Protein AF-A0A7V6E7U4-F1 (afdb_monomer)

Secondary structure (DSSP, 8-state):
-----------------------------------S--TTTTTSSEEETTEEEEEEEEEEEEEEEEEPPSSTT---EEEEEEEEEEEEEEEESS-SSEEEEEEEEEEEEEEE-SSHHHHH--EEEEEEEEEEEESTTSSEEEEEEEEEEEEEEE-SSTT--EEEEEEEEEEEEEEE-GGGTTS-B--EEEEEEEEEE-

Radius of gyration: 23.19 Å; Cα contacts (8 Å, |Δi|>4): 411; chains: 1; bounding box: 59×53×61 Å

Foldseek 3Di:
DDDDDDDDDDDDDDDDDDDDDDDDPPVPPPPPPPPPPPPCVLVAADDDPQKGKHKDKDKDKDKDQAFDFQAQVDHGDIWIKIKIKIKMWMWGNDDAFKTKIKIKIKIWMATHDPDPRRRPLIWIKIKIKIKIWGRLQDQKTKIKIKIWIWDWARDNHYNDGIKIKIKMKIKIWMWGAPPRRPDIDIDMDIDIDIDIDD

Structure (mmCIF, N/CA/C/O backbone):
data_AF-A0A7V6E7U4-F1
#
_entry.id   AF-A0A7V6E7U4-F1
#
loop_
_atom_site.group_PDB
_atom_site.id
_atom_site.type_symbol
_atom_site.label_atom_id
_atom_site.label_alt_id
_atom_site.label_comp_id
_atom_site.label_asym_id
_atom_site.label_entity_id
_atom_site.label_seq_id
_atom_site.pdbx_PDB_ins_code
_atom_site.Cartn_x
_atom_site.Cartn_y
_atom_site.Cartn_z
_atom_site.occupancy
_atom_site.B_iso_or_equiv
_atom_site.auth_seq_id
_atom_site.auth_comp_id
_atom_site.auth_asym_id
_atom_site.auth_atom_id
_atom_site.pdbx_PDB_model_num
ATOM 1 N N . MET A 1 1 ? -37.226 -34.127 -26.694 1.00 40.94 1 MET A N 1
ATOM 2 C CA . MET A 1 1 ? -36.136 -34.503 -25.762 1.00 40.94 1 MET A CA 1
ATOM 3 C C . MET A 1 1 ? -36.074 -33.419 -24.687 1.00 40.94 1 MET A C 1
ATOM 5 O O . MET A 1 1 ? -35.653 -32.327 -25.008 1.00 40.94 1 MET A O 1
ATOM 9 N N . LYS A 1 2 ? -36.868 -33.502 -23.610 1.00 37.53 2 LYS A N 1
ATOM 10 C CA . LYS A 1 2 ? -36.522 -33.970 -22.246 1.00 37.53 2 LYS A CA 1
ATOM 11 C C . LYS A 1 2 ? -35.256 -33.327 -21.648 1.00 37.53 2 LYS A C 1
ATOM 13 O O . LYS A 1 2 ? -34.175 -33.896 -21.742 1.00 37.53 2 LYS A O 1
ATOM 18 N N . GLU A 1 3 ? -35.462 -32.180 -20.997 1.00 40.53 3 GLU A N 1
ATOM 19 C CA . GLU A 1 3 ? -34.586 -31.591 -19.977 1.00 40.53 3 GLU A CA 1
ATOM 20 C C . GLU A 1 3 ? -34.404 -32.545 -18.786 1.00 40.53 3 GLU A C 1
ATOM 22 O O . GLU A 1 3 ? -35.334 -33.256 -18.390 1.00 40.53 3 GLU A O 1
ATOM 27 N N . LYS A 1 4 ? -33.211 -32.530 -18.185 1.00 40.09 4 LYS A N 1
ATOM 28 C CA . LYS A 1 4 ? -32.959 -33.085 -16.852 1.00 40.09 4 LYS A CA 1
ATOM 29 C C . LYS A 1 4 ? -32.146 -32.086 -16.033 1.00 40.09 4 LYS A C 1
ATOM 31 O O . LYS A 1 4 ? -30.960 -31.897 -16.273 1.00 40.09 4 LYS A O 1
ATOM 36 N N . VAL A 1 5 ? -32.814 -31.490 -15.051 1.00 36.75 5 VAL A N 1
ATOM 37 C CA . VAL A 1 5 ? -32.219 -30.799 -13.903 1.00 36.75 5 VAL A CA 1
ATOM 38 C C . VAL A 1 5 ? -31.748 -31.864 -12.910 1.00 36.75 5 VAL A C 1
ATOM 40 O O . VAL A 1 5 ? -32.496 -32.798 -12.618 1.00 36.75 5 VAL A O 1
ATOM 43 N N . PHE A 1 6 ? -30.526 -31.738 -12.389 1.00 31.94 6 PHE A N 1
ATOM 44 C CA . PHE A 1 6 ? -29.997 -32.617 -11.344 1.00 31.94 6 PHE A CA 1
ATOM 45 C C . PHE A 1 6 ? -29.618 -31.781 -10.117 1.00 31.94 6 PHE A C 1
ATOM 47 O O . PHE A 1 6 ? -28.700 -30.968 -10.169 1.00 31.94 6 PHE A O 1
ATOM 54 N N . TRP A 1 7 ? -30.345 -31.981 -9.017 1.00 30.86 7 TRP A N 1
ATOM 55 C CA . TRP A 1 7 ? -29.963 -31.529 -7.680 1.00 30.86 7 TRP A CA 1
ATOM 56 C C . TRP A 1 7 ? -29.186 -32.654 -6.993 1.00 30.86 7 TRP A C 1
ATOM 58 O O . TRP A 1 7 ? -29.655 -33.789 -6.940 1.00 30.86 7 TRP A O 1
ATOM 68 N N . SER A 1 8 ? -28.015 -32.338 -6.443 1.00 32.19 8 SER A N 1
ATOM 69 C CA . SER A 1 8 ? -27.252 -33.232 -5.570 1.00 32.19 8 SER A CA 1
ATOM 70 C C . SER A 1 8 ? -26.806 -32.452 -4.338 1.00 32.19 8 SER A C 1
ATOM 72 O O . SER A 1 8 ? -25.911 -31.614 -4.414 1.00 32.19 8 SER A O 1
ATOM 74 N N . CYS A 1 9 ? -27.434 -32.747 -3.200 1.00 35.69 9 CYS A N 1
ATOM 75 C CA . CYS A 1 9 ? -26.964 -32.360 -1.877 1.00 35.69 9 CYS A CA 1
ATOM 76 C C . CYS A 1 9 ? -25.982 -33.438 -1.398 1.00 35.69 9 CYS A C 1
ATOM 78 O O . CYS A 1 9 ? -26.361 -34.600 -1.253 1.00 35.69 9 CYS A O 1
ATOM 80 N N . GLY A 1 10 ? -24.717 -33.069 -1.195 1.00 31.97 10 GLY A N 1
ATOM 81 C CA . GLY A 1 10 ? -23.678 -33.975 -0.714 1.00 31.97 10 GLY A CA 1
ATOM 82 C C . GLY A 1 10 ? -22.712 -33.248 0.210 1.00 31.97 10 GLY A C 1
ATOM 83 O O . GLY A 1 10 ? -21.873 -32.480 -0.247 1.00 31.97 10 GLY A O 1
ATOM 84 N N . VAL A 1 11 ? -22.821 -33.512 1.512 1.00 38.72 11 VAL A N 1
ATOM 85 C CA . VAL A 1 11 ? -21.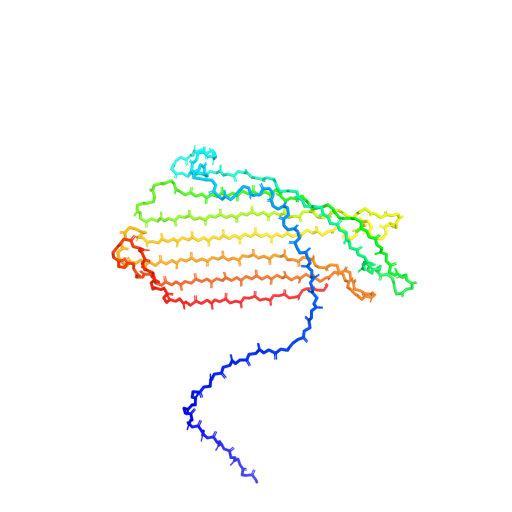794 -33.174 2.502 1.00 38.72 11 VAL A CA 1
ATOM 86 C C . VAL A 1 11 ? -20.613 -34.119 2.289 1.00 38.72 11 VAL A C 1
ATOM 88 O O . VAL A 1 11 ? -20.775 -35.338 2.369 1.00 38.72 11 VAL A O 1
ATOM 91 N N . ARG A 1 12 ? -19.422 -33.573 2.019 1.00 30.34 12 ARG A N 1
ATOM 92 C CA . ARG A 1 12 ? -18.158 -34.319 2.054 1.00 30.34 12 ARG A CA 1
ATOM 93 C C . ARG A 1 12 ? -17.067 -33.483 2.716 1.00 30.34 12 ARG A C 1
ATOM 95 O O . ARG A 1 12 ? -16.678 -32.437 2.210 1.00 30.34 12 ARG A O 1
ATOM 102 N N . LEU A 1 13 ? -16.584 -33.989 3.847 1.00 34.81 13 LEU A N 1
ATOM 103 C CA . LEU A 1 13 ? -15.323 -33.603 4.469 1.00 34.81 13 LEU A CA 1
ATOM 104 C C . LEU A 1 13 ? -14.191 -34.030 3.519 1.00 34.81 13 LEU A C 1
ATOM 106 O O . LEU A 1 13 ? -14.083 -35.216 3.209 1.00 34.81 13 LEU A O 1
ATOM 110 N N . PHE A 1 14 ? -13.363 -33.094 3.061 1.00 26.42 14 PHE A N 1
ATOM 111 C CA . PHE A 1 14 ? -12.138 -33.405 2.327 1.00 26.42 14 PHE A CA 1
ATOM 112 C C . PHE A 1 14 ? -10.964 -32.665 2.957 1.00 26.42 14 PHE A C 1
ATOM 114 O O . PHE A 1 14 ? -10.940 -31.439 3.025 1.00 26.42 14 PHE A O 1
ATOM 121 N N . TRP A 1 15 ? -9.985 -33.446 3.405 1.00 28.73 15 TRP A N 1
ATOM 122 C CA . TRP A 1 15 ? -8.626 -32.984 3.626 1.00 28.73 15 TRP A CA 1
ATOM 123 C C . TRP A 1 15 ? -8.024 -32.631 2.270 1.00 28.73 15 TRP A C 1
ATOM 125 O O . TRP A 1 15 ? -7.992 -33.471 1.372 1.00 28.73 15 TRP A O 1
ATOM 135 N N . VAL A 1 16 ? -7.544 -31.401 2.122 1.00 25.59 16 VAL A N 1
ATOM 136 C CA . VAL A 1 16 ? -6.763 -30.991 0.958 1.00 25.59 16 VAL A CA 1
ATOM 137 C C . VAL A 1 16 ? -5.308 -30.899 1.402 1.00 25.59 16 VAL A C 1
ATOM 139 O O . VAL A 1 16 ? -4.875 -29.912 1.987 1.00 25.59 16 VAL A O 1
ATOM 142 N N . VAL A 1 17 ? -4.568 -31.979 1.150 1.00 32.25 17 VAL A N 1
ATOM 143 C CA . VAL A 1 17 ? -3.110 -31.944 1.023 1.00 32.25 17 VAL A CA 1
ATOM 144 C C . VAL A 1 17 ? -2.832 -31.614 -0.440 1.00 32.25 17 VAL A C 1
ATOM 146 O O . VAL A 1 17 ? -3.135 -32.423 -1.315 1.00 32.25 17 VAL A O 1
ATOM 149 N N . VAL A 1 18 ? -2.281 -30.430 -0.709 1.00 26.42 18 VAL A N 1
ATOM 150 C CA . VAL A 1 18 ? -1.677 -30.102 -2.007 1.00 26.42 18 VAL A CA 1
ATOM 151 C C . VAL A 1 18 ? -0.170 -30.139 -1.814 1.00 26.42 18 VAL A C 1
ATOM 153 O O . VAL A 1 18 ? 0.410 -29.271 -1.168 1.00 26.42 18 VAL A O 1
ATOM 156 N N . LEU A 1 19 ? 0.447 -31.178 -2.363 1.00 31.42 19 LEU A N 1
ATOM 157 C CA . LEU A 1 19 ? 1.875 -31.246 -2.636 1.00 31.42 19 LEU A CA 1
ATOM 158 C C . LEU A 1 19 ? 2.056 -31.634 -4.103 1.00 31.42 19 LEU A C 1
ATOM 160 O O . LEU A 1 19 ? 1.273 -32.425 -4.625 1.00 31.42 19 LEU A O 1
ATOM 164 N N . LEU A 1 20 ? 3.148 -31.114 -4.679 1.00 27.61 20 LEU A N 1
ATOM 165 C CA . LEU A 1 20 ? 3.597 -31.122 -6.081 1.00 27.61 20 LEU A CA 1
ATOM 166 C C . LEU A 1 20 ? 3.063 -29.914 -6.869 1.00 27.61 20 LEU A C 1
ATOM 168 O O . LEU A 1 20 ? 1.866 -29.757 -7.043 1.00 27.61 20 LEU A O 1
ATOM 172 N N . GLY A 1 21 ? 3.879 -29.005 -7.389 1.00 26.67 21 GLY A N 1
ATOM 173 C CA . GLY A 1 21 ? 5.327 -28.998 -7.558 1.00 26.67 21 GLY A CA 1
ATOM 174 C C . GLY A 1 21 ? 5.633 -28.193 -8.818 1.00 26.67 21 GLY A C 1
ATOM 175 O O . GLY A 1 21 ? 5.296 -28.625 -9.913 1.00 26.67 21 GLY A O 1
ATOM 176 N N . SER A 1 22 ? 6.224 -27.012 -8.655 1.00 29.17 22 SER A N 1
ATOM 177 C CA . SER A 1 22 ? 6.954 -26.249 -9.677 1.00 29.17 22 SER A CA 1
ATOM 178 C C . SER A 1 22 ? 7.731 -25.173 -8.928 1.00 29.17 22 SER A C 1
ATOM 180 O O . SER A 1 22 ? 7.189 -24.136 -8.554 1.00 29.17 22 SER A O 1
ATOM 182 N N . PHE A 1 23 ? 8.982 -25.494 -8.617 1.00 36.38 23 PHE A N 1
ATOM 183 C CA . PHE A 1 23 ? 9.939 -24.594 -7.995 1.00 36.38 23 PHE A CA 1
ATOM 184 C C . PHE A 1 23 ? 10.366 -23.547 -9.025 1.00 36.38 23 PHE A C 1
ATOM 186 O O . PHE A 1 23 ? 11.177 -23.832 -9.900 1.00 36.38 23 PHE A O 1
ATOM 193 N N . PHE A 1 24 ? 9.831 -2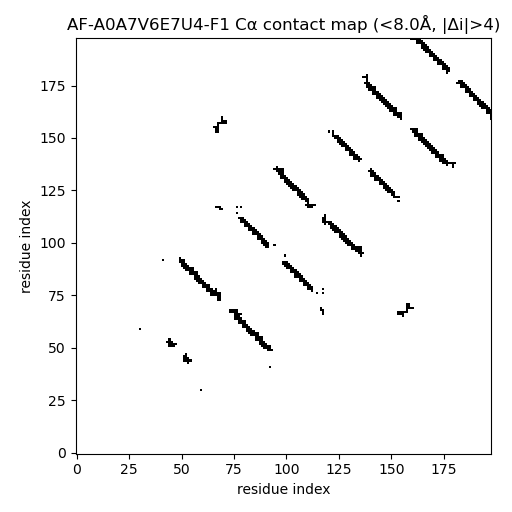2.338 -8.905 1.00 30.98 24 PHE A N 1
ATOM 194 C CA . PHE A 1 24 ? 10.555 -21.139 -9.302 1.00 30.98 24 PHE A CA 1
ATOM 195 C C . PHE A 1 24 ? 10.752 -20.319 -8.037 1.00 30.98 24 PHE A C 1
ATOM 197 O O . PHE A 1 24 ? 9.909 -19.506 -7.659 1.00 30.98 24 PHE A O 1
ATOM 204 N N . ASP A 1 25 ? 11.868 -20.591 -7.362 1.00 28.83 25 ASP A N 1
ATOM 205 C CA . ASP A 1 25 ? 12.442 -19.689 -6.374 1.00 28.83 25 ASP A CA 1
ATOM 206 C C . ASP A 1 25 ? 12.851 -18.404 -7.102 1.00 28.83 25 ASP A C 1
ATOM 208 O O . ASP A 1 25 ? 13.997 -18.218 -7.513 1.00 28.83 25 ASP A O 1
ATOM 212 N N . LEU A 1 26 ? 11.903 -17.482 -7.264 1.00 32.84 26 LEU A N 1
ATOM 213 C CA . LEU A 1 26 ? 12.263 -16.075 -7.263 1.00 32.84 26 LEU A CA 1
ATOM 214 C C . LEU A 1 26 ? 12.665 -15.766 -5.829 1.00 32.84 26 LEU A C 1
ATOM 216 O O . LEU A 1 26 ? 11.817 -15.473 -4.982 1.00 32.84 26 LEU A O 1
ATOM 220 N N . ALA A 1 27 ? 13.969 -15.868 -5.572 1.00 28.17 27 ALA A N 1
ATOM 221 C CA . ALA A 1 27 ? 14.606 -15.254 -4.426 1.00 28.17 27 ALA A CA 1
ATOM 222 C C . ALA A 1 27 ? 14.264 -13.758 -4.448 1.00 28.17 27 ALA A C 1
ATOM 224 O O . ALA A 1 27 ? 14.971 -12.939 -5.030 1.00 28.17 27 ALA A O 1
ATOM 225 N N . HIS A 1 28 ? 13.146 -13.405 -3.821 1.00 28.83 28 HIS A N 1
ATOM 226 C CA . HIS A 1 28 ? 12.855 -12.040 -3.442 1.00 28.83 28 HIS A CA 1
ATOM 227 C C . HIS A 1 28 ? 13.766 -11.754 -2.259 1.00 28.83 28 HIS A C 1
ATOM 229 O O . HIS A 1 28 ? 13.406 -11.940 -1.097 1.00 28.83 28 HIS A O 1
ATOM 235 N N . ALA A 1 29 ? 14.985 -11.321 -2.564 1.00 25.02 29 ALA A N 1
ATOM 236 C CA . ALA A 1 29 ? 15.741 -10.529 -1.623 1.00 25.02 29 ALA A CA 1
ATOM 237 C C . ALA A 1 29 ? 14.978 -9.209 -1.460 1.00 25.02 29 ALA A C 1
ATOM 239 O O . ALA A 1 29 ? 15.268 -8.214 -2.119 1.00 25.02 29 ALA A O 1
ATOM 240 N N . GLN A 1 30 ? 13.974 -9.205 -0.579 1.00 29.39 30 GLN A N 1
ATOM 241 C CA . GLN A 1 30 ? 13.520 -7.974 0.041 1.00 29.39 30 GLN A CA 1
ATOM 242 C 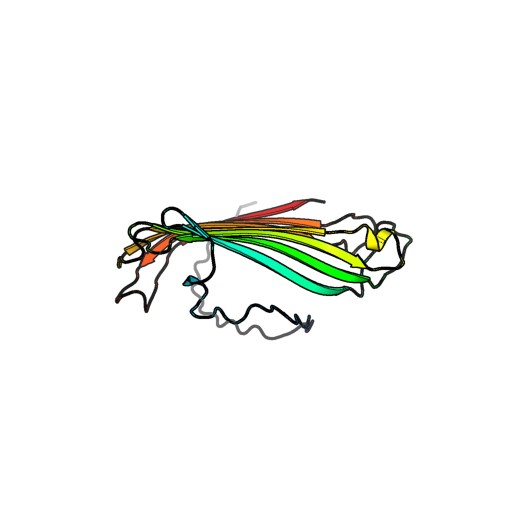C . GLN A 1 30 ? 14.691 -7.462 0.877 1.00 29.39 30 GLN A C 1
ATOM 244 O O . GLN A 1 30 ? 14.763 -7.673 2.084 1.00 29.39 30 GLN A O 1
ATOM 249 N N . VAL A 1 31 ? 15.592 -6.711 0.245 1.00 28.69 31 VAL A N 1
ATOM 250 C CA . VAL A 1 31 ? 16.318 -5.658 0.956 1.00 28.69 31 VAL A CA 1
ATOM 251 C C . VAL A 1 31 ? 15.346 -4.492 1.096 1.00 28.69 31 VAL A C 1
ATOM 253 O O . VAL A 1 31 ? 15.566 -3.376 0.638 1.00 28.69 31 VAL A O 1
ATOM 256 N N . GLY A 1 32 ? 14.223 -4.770 1.757 1.00 29.23 32 GLY A N 1
ATOM 257 C CA . GLY A 1 32 ? 13.567 -3.738 2.505 1.00 29.23 32 GLY A CA 1
ATOM 258 C C . GLY A 1 32 ? 14.561 -3.384 3.592 1.00 29.23 32 GLY A C 1
ATOM 259 O O . GLY A 1 32 ? 14.655 -4.080 4.596 1.00 29.23 32 GLY A O 1
ATOM 260 N N . LEU A 1 33 ? 15.224 -2.240 3.466 1.00 34.62 33 LEU A N 1
ATOM 261 C CA . LEU A 1 33 ? 15.617 -1.499 4.659 1.00 34.62 33 LEU A CA 1
ATOM 262 C C . LEU A 1 33 ? 14.354 -0.943 5.362 1.00 34.62 33 LEU A C 1
ATOM 264 O O . LEU A 1 33 ? 14.345 0.169 5.876 1.00 34.62 33 LEU A O 1
ATOM 268 N N . GLN A 1 34 ? 13.255 -1.703 5.375 1.00 40.44 34 GLN A N 1
ATOM 269 C CA . GLN A 1 34 ? 12.271 -1.630 6.427 1.00 40.44 34 GLN A CA 1
ATOM 270 C C . GLN A 1 34 ? 12.928 -2.340 7.594 1.00 40.44 34 GLN A C 1
ATOM 272 O O . GLN A 1 34 ? 12.883 -3.561 7.728 1.00 40.44 34 GLN A O 1
ATOM 277 N N . LEU A 1 35 ? 13.568 -1.535 8.442 1.00 41.34 35 LEU A N 1
ATOM 278 C CA . LEU A 1 35 ? 13.703 -1.906 9.839 1.00 41.34 35 LEU A CA 1
ATOM 279 C C . LEU A 1 35 ? 12.353 -2.524 10.259 1.00 41.34 35 LEU A C 1
ATOM 281 O O . LEU A 1 35 ? 11.320 -1.914 9.948 1.00 41.34 35 LEU A O 1
ATOM 285 N N . PRO A 1 36 ? 12.329 -3.723 10.879 1.00 39.16 36 PRO A N 1
ATOM 286 C CA . PRO A 1 36 ? 11.087 -4.278 11.421 1.00 39.16 36 PRO A CA 1
ATOM 287 C C . PRO A 1 36 ? 10.411 -3.157 12.201 1.00 39.16 36 PRO A C 1
ATOM 289 O O . PRO A 1 36 ? 11.167 -2.466 12.887 1.00 39.16 36 PRO A O 1
ATOM 292 N N . PRO A 1 37 ? 9.085 -2.928 12.059 1.00 44.47 37 PRO A N 1
ATOM 293 C CA . PRO A 1 37 ? 8.413 -1.729 12.554 1.00 44.47 37 PRO A CA 1
ATOM 294 C C . PRO A 1 37 ? 8.898 -1.460 13.965 1.00 44.47 37 PRO A C 1
ATOM 296 O O . PRO A 1 37 ? 8.547 -2.162 14.919 1.00 44.47 37 PRO A O 1
ATOM 299 N N . THR A 1 38 ? 9.841 -0.525 14.072 1.00 41.00 38 THR A N 1
ATOM 300 C CA . THR A 1 38 ? 10.418 -0.209 15.360 1.00 41.00 38 THR A CA 1
ATOM 301 C C . THR A 1 38 ? 9.271 0.416 16.120 1.00 41.00 38 THR A C 1
ATOM 303 O O . THR A 1 38 ? 8.457 1.136 15.544 1.00 41.00 38 THR A O 1
ATOM 306 N N . ARG A 1 39 ? 9.204 0.159 17.421 1.00 45.12 39 ARG A N 1
ATOM 307 C CA . ARG A 1 39 ? 8.230 0.755 18.347 1.00 45.12 39 ARG A CA 1
ATOM 308 C C . ARG A 1 39 ? 8.095 2.295 18.212 1.00 45.12 39 ARG A C 1
ATOM 310 O O . ARG A 1 39 ? 7.156 2.862 18.751 1.00 45.12 39 ARG A O 1
ATOM 317 N N . ASP A 1 40 ? 9.004 2.928 17.468 1.00 45.22 40 ASP A N 1
ATOM 318 C CA . ASP A 1 40 ? 9.113 4.343 17.127 1.00 45.22 40 ASP A CA 1
ATOM 319 C C . ASP A 1 40 ? 8.465 4.789 15.797 1.00 45.22 40 ASP A C 1
ATOM 321 O O . ASP A 1 40 ? 8.656 5.942 15.406 1.00 45.22 40 ASP A O 1
ATOM 325 N N . ASP A 1 41 ? 7.685 3.966 15.085 1.00 48.72 41 ASP A N 1
ATOM 326 C CA . ASP A 1 41 ? 6.859 4.498 13.976 1.00 48.72 41 ASP A CA 1
ATOM 327 C C . ASP A 1 41 ? 5.888 5.589 14.478 1.00 48.72 41 ASP A C 1
ATOM 329 O O . ASP A 1 41 ? 5.603 6.544 13.759 1.00 48.72 41 ASP A O 1
ATOM 333 N N . ASP A 1 42 ? 5.496 5.532 15.756 1.00 47.72 42 ASP A N 1
ATOM 334 C CA . ASP A 1 42 ? 4.737 6.585 16.445 1.00 47.72 42 ASP A CA 1
ATOM 335 C C . ASP A 1 42 ? 5.553 7.883 16.663 1.00 47.72 42 ASP A C 1
ATOM 337 O O . ASP A 1 42 ? 4.981 8.944 16.931 1.00 47.72 42 ASP A O 1
ATOM 341 N N . VAL A 1 43 ? 6.889 7.837 16.546 1.00 51.94 43 VAL A N 1
ATOM 342 C CA . VAL A 1 43 ? 7.803 8.982 16.733 1.00 51.94 43 VAL A CA 1
ATOM 343 C C . VAL A 1 43 ? 8.070 9.709 15.408 1.00 51.94 43 VAL A C 1
ATOM 345 O O . VAL A 1 43 ? 8.306 10.922 15.416 1.00 51.94 43 VAL A O 1
ATOM 348 N N . ARG A 1 44 ? 7.977 9.017 14.266 1.00 69.06 44 ARG A N 1
ATOM 349 C CA . ARG A 1 44 ? 8.330 9.544 12.938 1.00 69.06 44 ARG A CA 1
ATOM 350 C C . ARG A 1 44 ? 7.101 10.107 12.220 1.00 69.06 44 ARG A C 1
ATOM 352 O O . ARG A 1 44 ? 6.169 9.379 11.924 1.00 69.06 44 ARG A O 1
ATOM 359 N N . GLY A 1 45 ? 7.115 11.401 11.897 1.00 78.25 45 GLY A N 1
ATOM 360 C CA . GLY A 1 45 ? 6.096 12.027 11.048 1.00 78.25 45 GLY A CA 1
ATOM 361 C C . GLY A 1 45 ? 5.753 13.471 11.415 1.00 78.25 45 GLY A C 1
ATOM 362 O O . GLY A 1 45 ? 6.063 13.953 12.506 1.00 78.25 45 GLY A O 1
ATOM 363 N N . ILE A 1 46 ? 5.108 14.171 10.482 1.00 87.69 46 ILE A N 1
ATOM 364 C CA . ILE A 1 46 ? 4.589 15.529 10.669 1.00 87.69 46 ILE A CA 1
ATOM 365 C C . ILE A 1 46 ? 3.204 15.419 11.298 1.00 87.69 46 ILE A C 1
ATOM 367 O O . ILE A 1 46 ? 2.324 14.753 10.756 1.00 87.69 46 ILE A O 1
ATOM 371 N N . ARG A 1 47 ? 3.003 16.080 12.439 1.00 90.38 47 ARG A N 1
ATOM 372 C CA . ARG A 1 47 ? 1.742 16.040 13.184 1.00 90.38 47 ARG A CA 1
ATOM 373 C C . ARG A 1 47 ? 0.901 17.263 12.875 1.00 90.38 47 ARG A C 1
ATOM 375 O O . ARG A 1 47 ? 1.367 18.392 13.020 1.00 90.38 47 ARG A O 1
ATOM 382 N N . TYR A 1 48 ? -0.354 17.050 12.501 1.00 87.12 48 TYR A N 1
ATOM 383 C CA . TYR A 1 48 ? -1.302 18.136 12.288 1.00 87.12 48 TYR A CA 1
ATOM 384 C C . TYR A 1 48 ? -2.712 17.703 12.679 1.00 87.12 48 TYR A C 1
ATOM 386 O O . TYR A 1 48 ? -3.264 16.766 12.111 1.00 87.12 48 TYR A O 1
ATOM 394 N N . LYS A 1 49 ? -3.306 18.392 13.663 1.00 88.00 49 LYS A N 1
ATOM 395 C CA . LYS A 1 49 ? -4.682 18.146 14.137 1.00 88.00 49 LYS A CA 1
ATOM 396 C C . LYS A 1 49 ? -4.973 16.673 14.495 1.00 88.00 49 LYS A C 1
ATOM 398 O O . LYS A 1 49 ? -6.040 16.156 14.184 1.00 88.00 49 LYS A O 1
ATOM 403 N N . GLY A 1 50 ? -4.026 15.997 15.151 1.00 85.50 50 GLY A N 1
ATOM 404 C CA . GLY A 1 50 ? -4.171 14.593 15.569 1.00 85.50 50 GLY A CA 1
ATOM 405 C C . GLY A 1 50 ? -3.950 13.560 14.456 1.00 85.50 50 GLY A C 1
ATOM 406 O O . GLY A 1 50 ? -4.168 12.369 14.683 1.00 85.50 50 GLY A O 1
ATOM 407 N N . LEU A 1 51 ? -3.515 14.006 13.274 1.00 88.88 51 LEU A N 1
ATOM 408 C CA . LEU A 1 51 ? -3.041 13.164 12.180 1.00 88.88 51 LEU A CA 1
ATOM 409 C C . LEU A 1 51 ? -1.511 13.164 12.126 1.00 88.88 51 LEU A C 1
ATOM 411 O O . LEU A 1 51 ? -0.889 14.204 12.351 1.00 88.88 51 LEU A O 1
ATOM 415 N N . VAL A 1 52 ? -0.928 12.020 11.774 1.00 90.25 52 VAL A N 1
ATOM 416 C CA . VAL A 1 52 ? 0.503 11.833 11.515 1.00 90.25 52 VAL A CA 1
ATOM 417 C C . VAL A 1 52 ? 0.704 11.551 10.041 1.00 90.25 52 VAL A C 1
ATOM 419 O O . VAL A 1 52 ? 0.150 10.594 9.505 1.00 90.25 52 VAL A O 1
ATOM 422 N N . PHE A 1 53 ? 1.525 12.375 9.405 1.00 90.19 53 PHE A N 1
ATOM 423 C CA . PHE A 1 53 ? 1.957 12.216 8.026 1.00 90.19 53 PHE A CA 1
ATOM 424 C C . PHE A 1 53 ? 3.386 11.685 8.011 1.00 90.19 53 PHE A C 1
ATOM 426 O O . PHE A 1 53 ? 4.294 12.326 8.544 1.00 90.19 53 PHE A O 1
ATOM 433 N N . VAL A 1 54 ? 3.602 10.538 7.381 1.00 92.62 54 VAL A N 1
ATOM 434 C CA . VAL A 1 54 ? 4.914 9.893 7.293 1.00 92.62 54 VAL A CA 1
ATOM 435 C C . VAL A 1 54 ? 5.295 9.769 5.821 1.00 92.62 54 VAL A C 1
ATOM 437 O O . VAL A 1 54 ? 4.881 8.807 5.167 1.00 92.62 54 VAL A O 1
ATOM 440 N N . PRO A 1 55 ? 6.022 10.750 5.252 1.00 92.62 55 PRO A N 1
ATOM 441 C CA . PRO A 1 55 ? 6.597 10.580 3.929 1.00 92.62 55 PRO A CA 1
ATOM 442 C C . PRO A 1 55 ? 7.699 9.521 3.995 1.00 92.62 55 PRO A C 1
ATOM 444 O O . PRO A 1 55 ? 8.455 9.450 4.967 1.00 92.62 55 PRO A O 1
ATOM 447 N N . TYR A 1 56 ? 7.807 8.710 2.953 1.00 89.25 56 TYR A N 1
ATOM 448 C CA . TYR A 1 56 ? 8.887 7.747 2.807 1.00 89.25 56 TYR A CA 1
ATOM 449 C C . TYR A 1 56 ? 9.361 7.687 1.360 1.00 89.25 56 TYR A C 1
ATOM 451 O O . TYR A 1 56 ? 8.657 8.067 0.425 1.00 89.25 56 TYR A O 1
ATOM 459 N N . LEU A 1 57 ? 10.589 7.211 1.194 1.00 93.00 57 LEU A N 1
ATOM 460 C CA . LEU A 1 57 ? 11.203 6.982 -0.100 1.00 93.00 57 LEU A CA 1
ATOM 461 C C . LEU A 1 57 ? 11.862 5.606 -0.066 1.00 93.00 57 LEU A C 1
ATOM 463 O O . LEU A 1 57 ? 12.781 5.373 0.718 1.00 93.00 57 LEU A O 1
ATOM 467 N N . GLY A 1 58 ? 11.340 4.691 -0.874 1.00 91.00 58 GLY A N 1
ATOM 468 C CA . GLY A 1 58 ? 11.900 3.363 -1.082 1.00 91.00 58 GLY A CA 1
ATOM 469 C C . GLY A 1 58 ? 12.812 3.332 -2.303 1.00 91.00 58 GLY A C 1
ATOM 470 O O . GLY A 1 58 ? 12.564 4.033 -3.285 1.00 91.00 58 GLY A O 1
ATOM 471 N N . PHE A 1 59 ? 13.832 2.485 -2.249 1.00 92.44 59 PHE A N 1
ATOM 472 C CA . PHE A 1 59 ? 14.695 2.163 -3.378 1.00 92.44 59 PHE A CA 1
ATOM 473 C C . PHE A 1 59 ? 14.763 0.645 -3.511 1.00 92.44 59 PHE A C 1
ATOM 475 O O . PHE A 1 59 ? 14.918 -0.054 -2.511 1.00 92.44 59 PHE A O 1
ATOM 482 N N . GLU A 1 60 ? 14.656 0.148 -4.733 1.00 87.75 60 GLU A N 1
ATOM 483 C CA . GLU A 1 60 ? 14.730 -1.271 -5.066 1.00 87.75 60 GLU A CA 1
ATOM 484 C C . GLU A 1 60 ? 15.708 -1.442 -6.225 1.00 87.75 60 GLU A C 1
ATOM 486 O O . GLU A 1 60 ? 15.623 -0.720 -7.211 1.00 87.75 60 GLU A O 1
ATOM 491 N N . GLY A 1 61 ? 16.648 -2.375 -6.117 1.00 89.25 61 GLY A N 1
ATOM 492 C CA . GLY A 1 61 ? 17.558 -2.730 -7.202 1.00 89.25 61 GLY A CA 1
ATOM 493 C C . GLY A 1 61 ? 17.350 -4.183 -7.599 1.00 89.25 61 GLY A C 1
ATOM 494 O O . GLY A 1 61 ? 17.222 -5.040 -6.728 1.00 89.25 61 GLY A O 1
ATOM 495 N N . GLY A 1 62 ? 17.347 -4.467 -8.897 1.00 88.00 62 GLY A N 1
ATOM 496 C CA . GLY A 1 62 ? 17.157 -5.813 -9.423 1.00 88.00 62 GLY A CA 1
ATOM 497 C C . GLY A 1 62 ? 17.862 -6.035 -10.757 1.00 88.00 62 GLY A C 1
ATOM 498 O O . GLY A 1 62 ? 18.508 -5.142 -11.310 1.00 88.00 62 GLY A O 1
ATOM 499 N N . TYR A 1 63 ? 17.718 -7.247 -11.284 1.00 85.94 63 TYR A N 1
ATOM 500 C CA . TYR A 1 63 ? 18.215 -7.625 -12.600 1.00 85.94 63 TYR A CA 1
ATOM 501 C C . TYR A 1 63 ? 17.218 -8.562 -13.280 1.00 85.94 63 TYR A C 1
ATOM 503 O O . TYR A 1 63 ? 16.913 -9.631 -12.753 1.00 85.94 63 TYR A O 1
ATOM 511 N N . ASN A 1 64 ? 16.743 -8.172 -14.462 1.00 82.81 64 ASN A N 1
ATOM 512 C CA . ASN A 1 64 ? 15.855 -8.976 -15.290 1.00 82.81 64 ASN A CA 1
ATOM 513 C C . ASN A 1 64 ? 16.668 -9.602 -16.418 1.00 82.81 64 ASN A C 1
ATOM 515 O O . ASN A 1 64 ? 17.231 -8.893 -17.247 1.00 82.81 64 ASN A O 1
ATOM 519 N N . SER A 1 65 ? 16.722 -10.931 -16.459 1.00 79.12 65 SER A N 1
ATOM 520 C CA . SER A 1 65 ? 17.444 -11.684 -17.493 1.00 79.12 65 SER A CA 1
ATOM 521 C C . SER A 1 65 ? 16.643 -11.888 -18.781 1.00 79.12 65 SER A C 1
ATOM 523 O O . SER A 1 65 ? 17.221 -12.310 -19.780 1.00 79.12 65 SER A O 1
ATOM 525 N N . ASN A 1 66 ? 15.332 -11.620 -18.759 1.00 73.56 66 ASN A N 1
ATOM 526 C CA . ASN A 1 66 ? 14.419 -11.934 -19.854 1.00 73.56 66 ASN A CA 1
ATOM 527 C C . ASN A 1 66 ? 13.472 -10.772 -20.196 1.00 73.56 66 ASN A C 1
ATOM 529 O O . ASN A 1 66 ? 12.259 -10.880 -20.022 1.00 73.56 66 ASN A O 1
ATOM 533 N N . LEU A 1 67 ? 14.035 -9.644 -20.633 1.00 73.19 67 LEU A N 1
ATOM 534 C CA . LEU A 1 67 ? 13.260 -8.520 -21.151 1.00 73.19 67 LEU A CA 1
ATOM 535 C C . LEU A 1 67 ? 13.079 -8.706 -22.668 1.00 73.19 67 LEU A C 1
ATOM 537 O O . LEU A 1 67 ? 14.071 -8.747 -23.407 1.00 73.19 67 LEU A O 1
ATOM 541 N N . PHE A 1 68 ? 11.835 -8.850 -23.133 1.00 66.88 68 PHE A N 1
ATOM 542 C CA . PHE A 1 68 ? 11.531 -8.893 -24.565 1.00 66.88 68 PHE A CA 1
ATOM 543 C C . PHE A 1 68 ? 11.416 -7.476 -25.107 1.00 66.88 68 PHE A C 1
ATOM 545 O O . PHE A 1 68 ? 10.929 -6.568 -24.435 1.00 66.88 68 PHE A O 1
ATOM 552 N N . ARG A 1 69 ? 11.884 -7.279 -26.332 1.00 64.50 69 ARG A N 1
ATOM 553 C CA . ARG A 1 69 ? 11.772 -5.998 -27.022 1.00 64.50 69 ARG A CA 1
ATOM 554 C C . ARG A 1 69 ? 10.446 -5.941 -27.783 1.00 64.50 69 ARG A C 1
ATOM 556 O O . ARG A 1 69 ? 9.885 -6.969 -28.154 1.00 64.50 69 ARG A O 1
ATOM 563 N N . THR A 1 70 ? 9.960 -4.728 -28.021 1.00 58.81 70 THR A N 1
ATOM 564 C CA . THR A 1 70 ? 8.647 -4.469 -28.627 1.00 58.81 70 THR A CA 1
ATOM 565 C C . THR A 1 70 ? 8.517 -5.046 -30.046 1.00 58.81 70 THR A C 1
ATOM 567 O O . THR A 1 70 ? 7.425 -5.432 -30.462 1.00 58.81 70 THR A O 1
ATOM 570 N N . ALA A 1 71 ? 9.623 -5.179 -30.788 1.00 55.19 71 ALA A N 1
ATOM 571 C CA . ALA A 1 71 ? 9.620 -5.734 -32.139 1.00 55.19 71 ALA A CA 1
ATOM 572 C C . ALA A 1 71 ? 9.848 -7.270 -32.163 1.00 55.19 71 ALA A C 1
ATOM 574 O O . ALA A 1 71 ? 10.770 -7.759 -31.507 1.00 55.19 71 ALA A O 1
ATOM 575 N N . PRO A 1 72 ? 9.089 -8.037 -32.980 1.00 54.84 72 PRO A N 1
ATOM 576 C CA . PRO A 1 72 ? 9.190 -9.502 -33.079 1.00 54.84 72 PRO A CA 1
ATOM 577 C C . PRO A 1 72 ? 10.553 -10.060 -33.482 1.00 54.84 72 PRO A C 1
ATOM 579 O O . PRO A 1 72 ? 10.838 -11.230 -33.240 1.00 54.84 72 PRO A O 1
ATOM 582 N N . GLU A 1 73 ? 11.379 -9.236 -34.119 1.00 56.62 73 GLU A N 1
ATOM 583 C CA . GLU A 1 73 ? 12.683 -9.632 -34.652 1.00 56.62 73 GLU A CA 1
ATOM 584 C C . GLU A 1 73 ? 13.815 -9.477 -33.633 1.00 56.62 73 GLU A C 1
ATOM 586 O O . GLU A 1 73 ? 14.938 -9.929 -33.863 1.00 56.62 73 GLU A O 1
ATOM 591 N N . GLU A 1 74 ? 13.546 -8.837 -32.496 1.00 59.22 74 GLU A N 1
ATOM 592 C CA . GLU A 1 74 ? 14.586 -8.493 -31.551 1.00 59.22 74 GLU A CA 1
ATOM 593 C C . GLU A 1 74 ? 14.597 -9.450 -30.342 1.00 59.22 74 GLU A C 1
ATOM 595 O O . GLU A 1 74 ? 13.638 -9.561 -29.582 1.00 59.22 74 GLU A O 1
ATOM 600 N N . GLY A 1 75 ? 15.709 -10.171 -30.169 1.00 64.56 75 GLY A N 1
ATOM 601 C CA . GLY A 1 75 ? 15.863 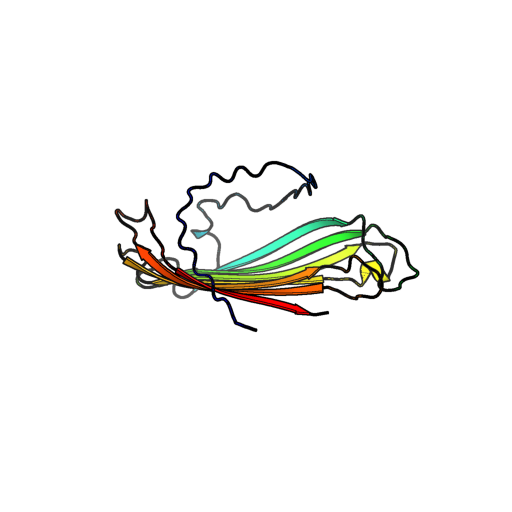-11.205 -29.141 1.00 64.56 75 GLY A CA 1
ATOM 602 C C . GLY A 1 75 ? 15.900 -10.705 -27.688 1.00 64.56 75 GLY A C 1
ATOM 603 O O . GLY A 1 75 ? 15.863 -9.509 -27.401 1.00 64.56 75 GLY A O 1
ATOM 604 N N . ILE A 1 76 ? 16.020 -11.664 -26.766 1.00 68.06 76 ILE A N 1
ATOM 605 C CA . ILE A 1 76 ? 16.029 -11.456 -25.310 1.00 68.06 76 ILE A CA 1
ATOM 606 C C . ILE A 1 76 ? 17.194 -10.552 -24.882 1.00 68.06 76 ILE A C 1
ATOM 608 O O . ILE A 1 76 ? 18.332 -10.739 -25.321 1.00 68.06 76 ILE A O 1
ATOM 612 N N . VAL A 1 77 ? 16.924 -9.602 -23.981 1.00 76.94 77 VAL A N 1
ATOM 613 C CA . VAL A 1 77 ? 17.944 -8.737 -23.372 1.00 76.94 77 VAL A CA 1
ATOM 614 C C . VAL A 1 77 ? 17.891 -8.807 -21.851 1.00 76.94 77 VAL A C 1
ATOM 616 O O . VAL A 1 77 ? 16.823 -8.802 -21.244 1.00 76.94 77 VAL A O 1
ATOM 619 N N . GLY A 1 78 ? 19.074 -8.837 -21.236 1.00 79.75 78 GLY A N 1
ATOM 620 C CA . GLY A 1 78 ? 19.234 -8.634 -19.803 1.00 79.75 78 GLY A CA 1
ATOM 621 C C . GLY A 1 78 ? 19.354 -7.147 -19.461 1.00 79.75 78 GLY A C 1
ATOM 622 O O . GLY A 1 78 ? 20.058 -6.404 -20.150 1.00 79.75 78 GLY A O 1
ATOM 623 N N . ALA A 1 79 ? 18.696 -6.708 -18.392 1.00 84.88 79 ALA A N 1
ATOM 624 C CA . ALA A 1 79 ? 18.759 -5.328 -17.926 1.00 84.88 79 ALA A CA 1
ATOM 625 C C . ALA A 1 79 ? 18.773 -5.261 -16.395 1.00 84.88 79 ALA A C 1
ATOM 627 O O . ALA A 1 79 ? 17.983 -5.921 -15.718 1.00 84.88 79 ALA A O 1
ATOM 628 N N . GLY A 1 80 ? 19.651 -4.419 -15.848 1.00 87.56 80 GLY A N 1
ATOM 629 C CA . GLY A 1 80 ? 19.531 -3.998 -14.453 1.00 87.56 80 GLY A CA 1
ATOM 630 C C . GLY A 1 80 ? 18.305 -3.104 -14.293 1.00 87.56 80 GLY A C 1
ATOM 631 O O . GLY A 1 80 ? 17.950 -2.382 -15.223 1.00 87.56 80 GLY A O 1
ATOM 632 N N . VAL A 1 81 ? 17.663 -3.121 -13.131 1.00 87.81 81 VAL A N 1
ATOM 633 C CA . VAL A 1 81 ? 16.506 -2.269 -12.840 1.00 87.81 81 VAL A CA 1
ATOM 634 C C . VAL A 1 81 ? 16.688 -1.552 -11.508 1.00 87.81 81 VAL A C 1
ATOM 636 O O . VAL A 1 81 ? 17.152 -2.144 -10.536 1.00 87.81 81 VAL A O 1
ATOM 639 N N . LEU A 1 82 ? 16.333 -0.268 -11.471 1.00 90.19 82 LEU A N 1
ATOM 640 C CA . LEU A 1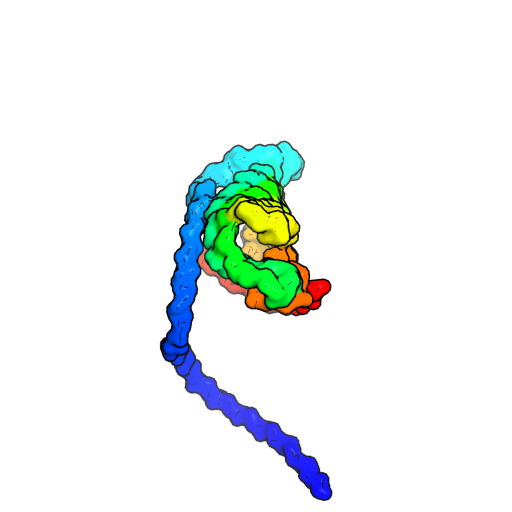 82 ? 16.204 0.519 -10.246 1.00 90.19 82 LEU A CA 1
ATOM 641 C C . LEU A 1 82 ? 14.764 1.014 -10.128 1.00 90.19 82 LEU A C 1
ATOM 643 O O . LEU A 1 82 ? 14.284 1.739 -10.997 1.00 90.19 82 LEU A O 1
ATOM 647 N N . GLY A 1 83 ? 14.099 0.633 -9.048 1.00 90.94 83 GLY A N 1
ATOM 648 C CA . GLY A 1 83 ? 12.819 1.167 -8.613 1.00 90.94 83 GLY A CA 1
ATOM 649 C C . GLY A 1 83 ? 13.017 2.275 -7.585 1.00 90.94 83 GLY A C 1
ATOM 650 O O . GLY A 1 83 ? 13.766 2.115 -6.621 1.00 90.94 83 GLY A O 1
ATOM 651 N N . VAL A 1 84 ? 12.319 3.393 -7.761 1.00 92.94 84 VAL A N 1
ATOM 652 C CA . VAL A 1 84 ? 12.212 4.457 -6.755 1.00 92.94 84 VAL A CA 1
ATOM 653 C C . VAL A 1 84 ? 10.747 4.610 -6.381 1.00 92.94 84 VAL A C 1
ATOM 655 O O . VAL A 1 84 ? 9.907 4.823 -7.252 1.00 92.94 84 VAL A O 1
ATOM 658 N N . THR A 1 85 ? 10.445 4.504 -5.087 1.00 94.62 85 THR A N 1
ATOM 659 C CA . THR A 1 85 ? 9.074 4.502 -4.561 1.00 94.62 85 THR A CA 1
ATOM 660 C C . THR A 1 85 ? 8.872 5.632 -3.558 1.00 94.62 85 THR A C 1
ATOM 662 O O . THR A 1 85 ? 9.032 5.416 -2.352 1.00 94.62 85 THR A O 1
ATOM 665 N N . PRO A 1 86 ? 8.551 6.857 -4.002 1.00 94.69 86 PRO A N 1
ATOM 666 C CA . PRO A 1 86 ? 7.976 7.848 -3.107 1.00 94.69 86 PRO A CA 1
ATOM 667 C C . PRO A 1 86 ? 6.627 7.364 -2.567 1.00 94.69 86 PRO A C 1
ATOM 669 O O . PRO A 1 86 ? 5.804 6.794 -3.290 1.00 94.69 86 PRO A O 1
ATOM 672 N N . GLY A 1 87 ? 6.374 7.645 -1.295 1.00 94.69 87 GLY A N 1
ATOM 673 C CA . GLY A 1 87 ? 5.083 7.377 -0.691 1.00 94.69 87 GLY A CA 1
ATOM 674 C C . GLY A 1 87 ? 4.800 8.217 0.541 1.00 94.69 87 GLY A C 1
ATOM 675 O O . GLY A 1 87 ? 5.651 8.940 1.065 1.00 94.69 87 GLY A O 1
ATOM 676 N N . LEU A 1 88 ? 3.555 8.130 0.983 1.00 94.06 88 LEU A N 1
ATOM 677 C CA . LEU A 1 88 ? 3.023 8.851 2.122 1.00 94.06 88 LEU A CA 1
ATOM 678 C C . LEU A 1 88 ? 2.106 7.922 2.907 1.00 94.06 88 LEU A C 1
ATOM 680 O O . LEU A 1 88 ? 1.207 7.302 2.341 1.00 94.06 88 LEU A O 1
ATOM 684 N N . LYS A 1 89 ? 2.315 7.864 4.220 1.00 94.62 89 LYS A N 1
ATOM 685 C CA . LYS A 1 89 ? 1.381 7.241 5.158 1.00 94.62 89 LYS A CA 1
ATOM 686 C C . LYS A 1 89 ? 0.687 8.316 5.974 1.00 94.62 89 LYS A C 1
ATOM 688 O O . LYS A 1 89 ? 1.300 9.312 6.353 1.00 94.62 89 LYS A O 1
ATOM 693 N N . LEU A 1 90 ? -0.582 8.091 6.260 1.00 93.31 90 LEU A N 1
ATOM 694 C CA . LEU A 1 90 ? -1.416 8.924 7.103 1.00 93.31 90 LEU A CA 1
ATOM 695 C C . LEU A 1 90 ? -2.085 8.049 8.152 1.00 93.31 90 LEU A C 1
ATOM 697 O O . LEU A 1 90 ? -2.775 7.081 7.828 1.00 93.31 90 LEU A O 1
ATOM 701 N N . THR A 1 91 ? -1.918 8.407 9.414 1.00 93.50 91 THR A N 1
ATOM 702 C CA . THR A 1 91 ? -2.593 7.746 10.532 1.00 93.50 91 THR A CA 1
ATOM 703 C C . THR A 1 91 ? -3.131 8.785 11.501 1.00 93.50 91 THR A C 1
ATOM 705 O O . THR A 1 91 ? -2.766 9.957 11.432 1.00 93.50 91 THR A O 1
ATOM 708 N N . ASN A 1 92 ? -4.023 8.387 12.403 1.00 92.06 92 ASN A N 1
ATOM 709 C CA . ASN A 1 92 ? -4.395 9.220 13.539 1.00 92.06 92 ASN A CA 1
ATOM 710 C C . ASN A 1 92 ? -3.815 8.670 14.848 1.00 92.06 92 ASN A C 1
ATOM 712 O O . ASN A 1 92 ? -3.885 7.469 15.104 1.00 92.06 92 ASN A O 1
ATOM 716 N N . GLU A 1 93 ? -3.259 9.555 15.678 1.00 83.06 93 GLU A N 1
ATOM 717 C CA . GLU A 1 93 ? -2.466 9.172 16.862 1.00 83.06 93 GLU A CA 1
ATOM 718 C C . GLU A 1 93 ? -3.314 8.556 17.968 1.00 83.06 93 GLU A C 1
ATOM 720 O O . GLU A 1 93 ? -2.982 7.528 18.552 1.00 83.06 93 GLU A O 1
ATOM 725 N N . THR A 1 94 ? -4.431 9.210 18.272 1.00 85.19 94 THR A N 1
ATOM 726 C CA . THR A 1 94 ? -5.281 8.873 19.414 1.00 85.19 94 THR A CA 1
ATOM 727 C C . THR A 1 94 ? -6.708 8.622 18.938 1.00 85.19 94 THR A C 1
ATOM 729 O O . THR A 1 94 ? -7.605 9.449 19.121 1.00 85.19 94 THR A O 1
ATOM 732 N N . PRO A 1 95 ? -6.960 7.471 18.291 1.00 85.81 95 PRO A N 1
ATOM 733 C CA . PRO A 1 95 ? -8.279 7.168 17.769 1.00 85.81 95 PRO A CA 1
ATOM 734 C C . PRO A 1 95 ? -9.273 6.927 18.914 1.00 85.81 95 PRO A C 1
ATOM 736 O O . PRO A 1 95 ? -9.117 6.003 19.718 1.00 85.81 95 PRO A O 1
ATOM 739 N N . ASN A 1 96 ? -10.315 7.759 18.974 1.00 86.50 96 ASN A N 1
ATOM 740 C CA . ASN A 1 96 ? -11.428 7.596 19.915 1.00 86.50 96 ASN A CA 1
ATOM 741 C C . ASN A 1 96 ? -12.645 6.958 19.239 1.00 86.50 96 ASN A C 1
ATOM 743 O O . ASN A 1 96 ? -13.114 5.918 19.691 1.00 86.50 96 ASN A O 1
ATOM 747 N N . ILE A 1 97 ? -13.120 7.549 18.139 1.00 92.75 97 ILE A N 1
ATOM 748 C CA . ILE A 1 97 ? -14.296 7.060 17.398 1.00 92.75 97 ILE A CA 1
ATOM 749 C C . ILE A 1 97 ? -13.878 6.358 16.112 1.00 92.75 97 ILE A C 1
ATOM 751 O O . ILE A 1 97 ? -14.392 5.288 15.813 1.00 92.75 97 ILE A O 1
ATOM 755 N N . VAL A 1 98 ? -12.933 6.931 15.370 1.00 95.12 98 VAL A N 1
ATOM 756 C CA . VAL A 1 98 ? -12.442 6.375 14.107 1.00 95.12 98 VAL A CA 1
ATOM 757 C C . VAL A 1 98 ? -10.936 6.215 14.203 1.00 95.12 98 VAL A C 1
ATOM 759 O O . VAL A 1 98 ? -10.249 7.137 14.637 1.00 95.12 98 VAL A O 1
ATOM 762 N N . LYS A 1 99 ? -10.421 5.053 13.811 1.00 94.62 99 LYS A N 1
ATOM 763 C CA . LYS A 1 99 ? -9.007 4.801 13.547 1.00 94.62 99 LYS A CA 1
ATOM 764 C C . LYS A 1 99 ? -8.818 4.740 12.043 1.00 94.62 99 LYS A C 1
ATOM 766 O O . LYS A 1 99 ? -9.374 3.862 11.394 1.00 94.62 99 LYS A O 1
ATOM 771 N N . MET A 1 100 ? -8.051 5.672 11.504 1.00 94.75 100 MET A N 1
ATOM 772 C CA . MET A 1 100 ? -7.800 5.784 10.076 1.00 94.75 100 MET A CA 1
ATOM 773 C C . MET A 1 100 ? -6.346 5.434 9.791 1.00 94.75 100 MET A C 1
ATOM 775 O O . MET A 1 100 ? -5.435 5.895 10.480 1.00 94.75 100 MET A O 1
ATOM 779 N N . LYS A 1 101 ? -6.145 4.625 8.758 1.00 95.25 101 LYS A N 1
ATOM 780 C CA . LYS A 1 101 ? -4.855 4.387 8.128 1.00 95.25 101 LYS A CA 1
ATOM 781 C C . LYS A 1 101 ? -5.030 4.582 6.635 1.00 95.25 101 LYS A C 1
ATOM 783 O O . LYS A 1 101 ? -5.902 3.956 6.042 1.00 95.25 101 LYS A O 1
ATOM 788 N N . TRP A 1 102 ? -4.220 5.441 6.048 1.00 96.62 102 TRP A N 1
ATOM 789 C CA . TRP A 1 102 ? -4.146 5.610 4.610 1.00 96.62 102 TRP A CA 1
ATOM 790 C C . TRP A 1 102 ? -2.688 5.566 4.170 1.00 96.62 102 TRP A C 1
ATOM 792 O O . TRP A 1 102 ? -1.807 6.058 4.869 1.00 96.62 102 TRP A O 1
ATOM 802 N N . GLU A 1 103 ? -2.430 4.948 3.033 1.00 95.62 103 GLU A N 1
ATOM 803 C CA . GLU A 1 103 ? -1.116 4.856 2.418 1.00 95.62 103 GLU A CA 1
ATOM 804 C C . GLU A 1 103 ? -1.276 5.066 0.918 1.00 95.62 103 GLU A C 1
ATOM 806 O O . GLU A 1 103 ? -2.233 4.585 0.308 1.00 95.62 103 GLU A O 1
ATOM 811 N N . ALA A 1 104 ? -0.353 5.807 0.322 1.00 96.62 104 ALA A N 1
ATOM 812 C CA . ALA A 1 104 ? -0.262 5.957 -1.118 1.00 96.62 104 ALA A CA 1
ATOM 813 C C . ALA A 1 104 ? 1.202 5.997 -1.539 1.00 96.62 104 ALA A C 1
ATOM 815 O O . ALA A 1 104 ? 2.027 6.645 -0.894 1.00 96.62 104 ALA A O 1
ATOM 816 N N . SER A 1 105 ? 1.518 5.311 -2.629 1.00 95.56 105 SER A N 1
ATOM 817 C CA . SER A 1 105 ? 2.844 5.315 -3.235 1.00 95.56 105 SER A CA 1
ATOM 818 C C . SER A 1 105 ? 2.771 5.115 -4.736 1.00 95.56 105 SER A C 1
ATOM 820 O O . SER A 1 105 ? 1.808 4.558 -5.265 1.00 95.56 105 SER A O 1
ATOM 822 N N . GLY A 1 106 ? 3.809 5.586 -5.415 1.00 94.25 106 GLY A N 1
ATOM 823 C CA . GLY A 1 106 ? 4.042 5.298 -6.820 1.00 94.25 106 GLY A CA 1
ATOM 824 C C . GLY A 1 106 ? 5.472 4.828 -6.995 1.00 94.25 106 GLY A C 1
ATOM 825 O O . GLY A 1 106 ? 6.375 5.426 -6.417 1.00 94.25 106 GLY A O 1
ATOM 826 N N . THR A 1 107 ? 5.680 3.772 -7.770 1.00 91.06 107 THR A N 1
ATOM 827 C CA . THR A 1 107 ? 7.008 3.224 -8.042 1.00 91.06 107 THR A CA 1
ATOM 828 C C . THR A 1 107 ? 7.373 3.491 -9.486 1.00 91.06 107 THR A C 1
ATOM 830 O O . THR A 1 107 ? 6.658 3.080 -10.395 1.00 91.06 107 THR A O 1
ATOM 833 N N . ILE A 1 108 ? 8.497 4.166 -9.697 1.00 90.75 108 ILE A N 1
ATOM 834 C CA . ILE A 1 108 ? 9.071 4.393 -11.022 1.00 90.75 108 ILE A CA 1
ATOM 835 C C . ILE A 1 108 ? 10.231 3.420 -11.190 1.00 90.75 108 ILE A C 1
ATOM 837 O O . ILE A 1 108 ? 11.194 3.479 -10.423 1.00 90.75 108 ILE A O 1
ATOM 841 N N . TYR A 1 109 ? 10.155 2.561 -12.200 1.00 88.00 109 TYR A N 1
ATOM 842 C CA . TYR A 1 109 ? 11.232 1.652 -12.567 1.00 88.00 109 TYR A CA 1
ATOM 843 C C . TYR A 1 109 ? 12.023 2.195 -13.753 1.00 88.00 109 TYR A C 1
ATOM 845 O O . TYR A 1 109 ? 11.460 2.573 -14.784 1.00 88.00 109 TYR A O 1
ATOM 853 N N . LYS A 1 110 ? 13.350 2.189 -13.622 1.00 89.06 110 LYS A N 1
ATOM 854 C CA . LYS A 1 110 ? 14.285 2.505 -14.699 1.00 89.06 110 LYS A CA 1
ATOM 855 C C . LYS A 1 110 ? 15.157 1.298 -15.011 1.00 89.06 110 LYS A C 1
ATOM 857 O O . LYS A 1 110 ? 15.858 0.799 -14.135 1.00 89.06 110 LYS A O 1
ATOM 862 N N . TYR A 1 111 ? 15.145 0.882 -16.272 1.00 87.38 111 TYR A N 1
ATOM 863 C CA . TYR A 1 111 ? 16.033 -0.152 -16.786 1.00 87.38 111 TYR A CA 1
ATOM 864 C C . TYR A 1 111 ? 17.360 0.437 -17.268 1.00 87.38 111 TYR A C 1
ATOM 866 O O . TYR A 1 111 ? 17.395 1.464 -17.951 1.00 87.38 111 TYR A O 1
ATOM 874 N N . PHE A 1 112 ? 18.450 -0.245 -16.931 1.00 88.69 112 PHE A N 1
ATOM 875 C CA . PHE A 1 112 ? 19.803 0.019 -17.403 1.00 88.69 112 PHE A CA 1
ATOM 876 C C . PHE A 1 112 ? 20.205 -1.108 -18.352 1.00 88.69 112 PHE A C 1
ATOM 878 O O . PHE A 1 112 ? 20.434 -2.244 -17.933 1.00 88.69 112 PHE A O 1
ATOM 885 N N . SER A 1 113 ? 20.253 -0.779 -19.639 1.00 84.19 113 SER A N 1
ATOM 886 C CA . SER A 1 113 ? 20.658 -1.671 -20.720 1.00 84.19 113 SER A CA 1
ATOM 887 C C . SER A 1 113 ? 21.332 -0.854 -21.822 1.00 84.19 113 SER A C 1
ATOM 889 O O . SER A 1 113 ? 20.993 0.318 -22.017 1.00 84.19 113 SER A O 1
ATOM 891 N N . ASP A 1 114 ? 22.251 -1.481 -22.554 1.00 82.38 114 ASP A N 1
ATOM 892 C CA . ASP A 1 114 ? 22.864 -0.904 -23.758 1.00 82.38 114 ASP A CA 1
ATOM 893 C C . ASP A 1 114 ? 21.860 -0.801 -24.918 1.00 82.38 114 ASP A C 1
ATOM 895 O O . ASP A 1 114 ? 22.074 -0.068 -25.884 1.00 82.38 114 ASP A O 1
ATOM 899 N N . ASN A 1 115 ? 20.735 -1.516 -24.824 1.00 78.38 115 ASN A N 1
ATOM 900 C CA . ASN A 1 115 ? 19.657 -1.450 -25.795 1.00 78.38 115 ASN A CA 1
ATOM 901 C C . ASN A 1 115 ? 18.668 -0.313 -25.468 1.00 78.38 115 ASN A C 1
ATOM 903 O O . ASN A 1 115 ? 18.149 -0.220 -24.353 1.00 78.38 115 ASN A O 1
ATOM 907 N N . ALA A 1 116 ? 18.384 0.537 -26.462 1.00 78.38 116 ALA A N 1
ATOM 908 C CA . ALA A 1 116 ? 17.495 1.688 -26.310 1.00 78.38 116 ALA A CA 1
ATOM 909 C C . ALA A 1 116 ? 16.046 1.285 -25.983 1.00 78.38 116 ALA A C 1
ATOM 911 O O . ALA A 1 116 ? 15.486 1.819 -25.028 1.00 78.38 116 ALA A O 1
ATOM 912 N N . THR A 1 117 ? 15.495 0.290 -26.684 1.00 74.19 117 THR A N 1
ATOM 913 C CA . THR A 1 117 ? 14.135 -0.233 -26.476 1.00 74.19 117 THR A CA 1
ATOM 914 C C . THR A 1 117 ? 13.947 -0.745 -25.046 1.00 74.19 117 THR A C 1
ATOM 916 O O . THR A 1 117 ? 13.016 -0.346 -24.355 1.00 74.19 117 THR A O 1
ATOM 919 N N . ALA A 1 118 ? 14.890 -1.546 -24.540 1.00 74.81 118 ALA A N 1
ATOM 920 C CA . ALA A 1 118 ? 14.864 -2.056 -23.165 1.00 74.81 118 ALA A CA 1
ATOM 921 C C . ALA A 1 118 ? 14.926 -0.937 -22.105 1.00 74.81 118 ALA A C 1
ATOM 923 O O . ALA A 1 118 ? 14.308 -1.027 -21.047 1.00 74.81 118 ALA A O 1
ATOM 924 N N . ARG A 1 119 ? 15.665 0.143 -22.383 1.00 79.94 119 ARG A N 1
ATOM 925 C CA . ARG A 1 119 ? 15.811 1.305 -21.488 1.00 79.94 119 ARG A CA 1
ATOM 926 C C . ARG A 1 119 ? 14.566 2.205 -21.449 1.00 79.94 119 ARG A C 1
ATOM 928 O O . ARG A 1 119 ? 14.408 2.984 -20.496 1.00 79.94 119 ARG A O 1
ATOM 935 N N . GLU A 1 120 ? 13.738 2.140 -22.489 1.00 76.56 120 GLU A N 1
ATOM 936 C CA . GLU A 1 120 ? 12.515 2.931 -22.670 1.00 76.56 120 GLU A CA 1
ATOM 937 C C . GLU A 1 120 ? 11.261 2.252 -22.104 1.00 76.56 120 GLU A C 1
ATOM 939 O O . GLU A 1 120 ? 10.289 2.949 -21.830 1.00 76.56 120 GLU A O 1
ATOM 944 N N . GLN A 1 121 ? 11.321 0.956 -21.777 1.00 73.44 121 GLN A N 1
ATOM 945 C CA . GLN A 1 121 ? 10.267 0.210 -21.067 1.00 73.44 121 GLN A CA 1
ATOM 946 C C . GLN A 1 121 ? 10.139 0.592 -19.577 1.00 73.44 121 GLN A C 1
ATOM 948 O O . GLN A 1 121 ? 9.973 -0.259 -18.707 1.00 73.44 121 GLN A O 1
ATOM 953 N N . GLY A 1 122 ? 10.283 1.874 -19.239 1.00 70.19 122 GLY A N 1
ATOM 954 C CA . GLY A 1 122 ? 10.085 2.355 -17.875 1.00 70.19 122 GLY A CA 1
ATOM 955 C C . GLY A 1 122 ? 8.664 2.059 -17.399 1.00 70.19 122 GLY A C 1
ATOM 956 O O . GLY A 1 122 ? 7.700 2.349 -18.100 1.00 70.19 122 GLY A O 1
ATOM 957 N N . LEU A 1 123 ? 8.538 1.489 -16.203 1.00 80.25 123 LEU A N 1
ATOM 958 C CA . LEU A 1 123 ? 7.255 1.064 -15.642 1.00 80.25 123 LEU A CA 1
ATOM 959 C C . LEU A 1 123 ? 6.871 1.995 -14.496 1.00 80.25 123 LEU A C 1
ATOM 961 O O . LEU A 1 123 ? 7.729 2.397 -13.704 1.00 80.25 123 LEU A O 1
ATOM 965 N N . PHE A 1 124 ? 5.584 2.318 -14.391 1.00 85.62 124 PHE A N 1
ATOM 966 C CA . PHE A 1 124 ? 5.047 3.144 -13.315 1.00 85.62 124 PHE A CA 1
ATOM 967 C C . PHE A 1 124 ? 3.934 2.418 -12.558 1.00 85.62 124 PHE A C 1
ATOM 969 O O . PHE A 1 124 ? 2.791 2.358 -13.001 1.00 85.62 124 PHE A O 1
ATOM 976 N N . GLY A 1 125 ? 4.271 1.875 -11.392 1.00 88.75 125 GLY A N 1
ATOM 977 C CA . GLY A 1 125 ? 3.304 1.263 -10.487 1.00 88.75 125 GLY A CA 1
ATOM 978 C C . GLY A 1 125 ? 2.661 2.295 -9.566 1.00 88.75 125 GLY A C 1
ATOM 979 O O . GLY A 1 125 ? 3.293 3.280 -9.188 1.00 88.75 125 GLY A O 1
ATOM 980 N N . VAL A 1 126 ? 1.420 2.047 -9.154 1.00 92.50 126 VAL A N 1
ATOM 981 C CA . VAL A 1 126 ? 0.721 2.856 -8.143 1.00 92.50 126 VAL A CA 1
ATOM 982 C C . VAL A 1 126 ? 0.075 1.933 -7.123 1.00 92.50 126 VAL A C 1
ATOM 984 O O . VAL A 1 126 ? -0.454 0.880 -7.470 1.00 92.50 126 VAL A O 1
ATOM 987 N N . SER A 1 127 ? 0.092 2.327 -5.856 1.00 94.12 127 SER A N 1
ATOM 988 C CA . SER A 1 127 ? -0.610 1.632 -4.783 1.00 94.12 127 SER A CA 1
ATOM 989 C C . SER A 1 127 ? -1.246 2.644 -3.843 1.00 94.12 127 SER A C 1
ATOM 991 O O . SER A 1 127 ? -0.608 3.625 -3.459 1.00 94.12 127 SER A O 1
ATOM 993 N N . SER A 1 128 ? -2.496 2.411 -3.458 1.00 96.44 128 SER A N 1
ATOM 994 C CA . SER A 1 128 ? -3.142 3.139 -2.373 1.00 96.44 128 SER A CA 1
ATOM 995 C C . SER A 1 128 ? -3.967 2.192 -1.516 1.00 96.44 128 SER A C 1
ATOM 997 O O . SER A 1 128 ? -4.639 1.303 -2.024 1.00 96.44 128 SER A O 1
ATOM 999 N N . GLY A 1 129 ? -3.911 2.377 -0.206 1.00 97.00 129 GLY A N 1
ATOM 1000 C CA . GLY A 1 129 ? -4.722 1.641 0.747 1.00 97.00 129 GLY A CA 1
ATOM 1001 C C . GLY A 1 129 ? -5.368 2.600 1.727 1.00 97.00 129 GLY A C 1
ATOM 1002 O O . GLY A 1 129 ? -4.699 3.471 2.274 1.00 97.00 129 GLY A O 1
ATOM 1003 N N . LEU A 1 130 ? -6.657 2.427 1.979 1.00 96.81 130 LEU A N 1
ATOM 1004 C CA . LEU A 1 130 ? -7.413 3.105 3.018 1.00 96.81 130 LEU A CA 1
ATOM 1005 C C . LEU A 1 130 ? -8.024 2.051 3.938 1.00 96.81 130 LEU A C 1
ATOM 1007 O O . LEU A 1 130 ? -8.607 1.075 3.485 1.00 96.81 130 LEU A O 1
ATOM 1011 N N . ARG A 1 131 ? -7.946 2.268 5.247 1.00 96.81 131 ARG A N 1
ATOM 1012 C CA . ARG A 1 131 ? -8.691 1.504 6.245 1.00 96.81 131 ARG A CA 1
ATOM 1013 C C . ARG A 1 131 ? -9.187 2.439 7.332 1.00 96.81 131 ARG A C 1
ATOM 1015 O O . ARG A 1 131 ? -8.394 3.083 8.019 1.00 96.81 131 ARG A O 1
ATOM 1022 N N . ALA A 1 132 ? -10.499 2.481 7.507 1.00 96.69 132 ALA A N 1
ATOM 1023 C CA . ALA A 1 132 ? -11.170 3.194 8.579 1.00 96.69 132 ALA A CA 1
ATOM 1024 C C . ALA A 1 132 ? -11.877 2.184 9.487 1.00 96.69 132 ALA A C 1
ATOM 1026 O O . ALA A 1 132 ? -12.771 1.465 9.049 1.00 96.69 132 ALA A O 1
ATOM 1027 N N . GLU A 1 133 ? -11.478 2.125 10.753 1.00 96.06 133 GLU A N 1
ATOM 1028 C CA . GLU A 1 133 ? -12.115 1.308 11.786 1.00 96.06 133 GLU A CA 1
ATOM 1029 C C . GLU A 1 133 ? -12.896 2.207 12.740 1.00 96.06 133 GLU A C 1
ATOM 1031 O O . GLU A 1 133 ? -12.354 3.153 13.309 1.00 96.06 133 GLU A O 1
ATOM 1036 N N . PHE A 1 134 ? -14.163 1.890 12.952 1.00 96.25 134 PHE A N 1
ATOM 1037 C CA . PHE A 1 134 ? -15.062 2.617 13.830 1.00 96.25 134 PHE A CA 1
ATOM 1038 C C . PHE A 1 134 ? -15.177 1.893 15.169 1.00 96.25 134 PHE A C 1
ATOM 1040 O O . PHE A 1 134 ? -15.267 0.666 15.224 1.00 96.25 134 PHE A O 1
ATOM 1047 N N . LEU A 1 135 ? -15.190 2.672 16.249 1.00 95.12 135 LEU A N 1
ATOM 1048 C CA . LEU A 1 135 ? -15.200 2.210 17.637 1.00 95.12 135 LEU A CA 1
ATOM 1049 C C . LEU A 1 135 ? -14.018 1.271 17.957 1.00 95.12 135 LEU A C 1
ATOM 1051 O O . LEU A 1 135 ? -14.210 0.163 18.456 1.00 95.12 135 LEU A O 1
ATOM 1055 N N . PRO A 1 136 ? -12.764 1.698 17.709 1.00 91.44 136 PRO A N 1
ATOM 1056 C CA . PRO A 1 136 ? -11.594 0.820 17.791 1.00 91.44 136 PRO A CA 1
ATOM 1057 C C . PRO A 1 136 ? -11.301 0.291 19.205 1.00 91.44 136 PRO A C 1
ATOM 1059 O O . PRO A 1 136 ? -10.601 -0.710 19.332 1.00 91.44 136 PRO A O 1
ATOM 1062 N N . LYS A 1 137 ? -11.822 0.953 20.250 1.00 92.25 137 LYS A N 1
ATOM 1063 C CA . LYS A 1 137 ? -11.686 0.569 21.668 1.00 92.25 137 LYS A CA 1
ATOM 1064 C C . LYS A 1 137 ? -12.874 -0.252 22.193 1.00 92.25 137 LYS A C 1
ATOM 1066 O O . LYS A 1 137 ? -12.854 -0.667 23.348 1.00 92.25 137 LYS A O 1
ATOM 1071 N N . SER A 1 138 ? -13.906 -0.462 21.377 1.00 92.50 138 SER A N 1
ATOM 1072 C CA . SER A 1 138 ? -15.110 -1.197 21.770 1.00 92.50 138 SER A CA 1
ATOM 1073 C C . SER A 1 138 ? -15.000 -2.683 21.432 1.00 92.50 138 SER A C 1
ATOM 1075 O O . SER A 1 138 ? -14.247 -3.088 20.547 1.00 92.50 138 SER A O 1
ATOM 1077 N N . VAL A 1 139 ? -15.801 -3.501 22.124 1.00 94.50 139 VAL A N 1
ATOM 1078 C CA . VAL A 1 139 ? -15.930 -4.938 21.829 1.00 94.50 139 VAL A CA 1
ATOM 1079 C C . VAL A 1 139 ? -16.538 -5.159 20.451 1.00 94.50 139 VAL A C 1
ATOM 1081 O O . VAL A 1 139 ? -16.161 -6.107 19.781 1.00 94.50 139 VAL A O 1
ATOM 1084 N N . VAL A 1 140 ? -17.458 -4.299 20.020 1.00 94.56 140 VAL A N 1
ATOM 1085 C CA . VAL A 1 140 ? -18.047 -4.343 18.681 1.00 94.56 140 VAL A CA 1
ATOM 1086 C C . VAL A 1 140 ? -17.668 -3.070 17.940 1.00 94.56 140 VAL A C 1
ATOM 1088 O O . VAL A 1 140 ? -17.827 -1.968 18.467 1.00 94.56 140 VAL A O 1
ATOM 1091 N N . GLY A 1 141 ? -17.184 -3.239 16.718 1.00 95.06 141 GLY A N 1
ATOM 1092 C CA . GLY A 1 141 ? -16.887 -2.168 15.782 1.00 95.06 141 GLY A CA 1
ATOM 1093 C C . GLY A 1 141 ? -17.199 -2.599 14.356 1.00 95.06 141 GLY A C 1
ATOM 1094 O O . GLY A 1 141 ? -17.620 -3.728 14.100 1.00 95.06 141 GLY A O 1
ATOM 1095 N N . PHE A 1 142 ? -16.975 -1.697 13.416 1.00 96.69 142 PHE A N 1
ATOM 1096 C CA . PHE A 1 142 ? -17.056 -1.993 11.992 1.00 96.69 142 PHE A CA 1
ATOM 1097 C C . PHE A 1 142 ? -15.920 -1.290 11.267 1.00 96.69 142 PHE A C 1
ATOM 1099 O O . PHE A 1 142 ? -15.267 -0.409 11.826 1.00 96.69 142 PHE A O 1
ATOM 1106 N N . PHE A 1 143 ? -15.646 -1.698 10.040 1.00 96.69 143 PHE A N 1
ATOM 1107 C CA . PHE A 1 143 ? -14.596 -1.098 9.242 1.00 96.69 143 PHE A CA 1
ATOM 1108 C C . PHE A 1 143 ? -14.987 -1.009 7.782 1.00 96.69 143 PHE A C 1
ATOM 1110 O O . PHE A 1 143 ? -15.792 -1.799 7.295 1.00 96.69 143 PHE A O 1
ATOM 1117 N N . VAL A 1 144 ? -14.367 -0.048 7.114 1.00 97.38 144 VAL A N 1
ATOM 1118 C CA . VAL A 1 144 ? -14.341 0.075 5.663 1.00 97.38 144 VAL A CA 1
ATOM 1119 C C . VAL A 1 144 ? -12.877 0.082 5.258 1.00 97.38 144 VAL A C 1
ATOM 1121 O O . VAL A 1 144 ? -12.062 0.771 5.880 1.00 97.38 144 VAL A O 1
ATOM 1124 N N . ALA A 1 145 ? -12.535 -0.700 4.250 1.00 96.88 145 ALA A N 1
ATOM 1125 C CA . ALA A 1 145 ? -11.219 -0.719 3.653 1.00 96.88 145 ALA A CA 1
ATOM 1126 C C . ALA A 1 145 ? -11.334 -0.646 2.133 1.00 96.88 145 ALA A C 1
ATOM 1128 O O . ALA A 1 145 ? -12.289 -1.141 1.545 1.00 96.88 145 ALA A O 1
ATOM 1129 N N . ASP A 1 146 ? -10.356 -0.010 1.515 1.00 96.88 146 ASP A N 1
ATOM 1130 C CA . ASP A 1 146 ? -10.175 0.001 0.075 1.00 96.88 146 ASP A CA 1
ATOM 1131 C C . ASP A 1 146 ? -8.688 -0.173 -0.216 1.00 96.88 146 ASP A C 1
ATOM 1133 O O . ASP A 1 146 ? -7.845 0.428 0.453 1.00 96.88 146 ASP A O 1
ATOM 1137 N N . GLN A 1 147 ? -8.360 -1.016 -1.182 1.00 95.31 147 GLN A N 1
ATOM 1138 C CA . GLN A 1 147 ? -6.999 -1.209 -1.641 1.00 95.31 147 GLN A CA 1
ATOM 1139 C C . GLN A 1 147 ? -6.977 -1.178 -3.160 1.00 95.31 147 GLN A C 1
ATOM 1141 O O . GLN A 1 147 ? -7.543 -2.042 -3.824 1.00 95.31 147 GLN A O 1
ATOM 1146 N N . PHE A 1 148 ? -6.279 -0.194 -3.705 1.00 94.88 148 PHE A N 1
ATOM 1147 C CA . PHE A 1 148 ? -6.015 -0.046 -5.122 1.00 94.88 148 PHE A CA 1
ATOM 1148 C C . PHE A 1 148 ? -4.545 -0.347 -5.417 1.00 94.88 148 PHE A C 1
ATOM 1150 O O . PHE A 1 148 ? -3.650 0.145 -4.731 1.00 94.88 148 PHE A O 1
ATOM 1157 N N . SER A 1 149 ? -4.281 -1.114 -6.469 1.00 93.62 149 SER A N 1
ATOM 1158 C CA . SER A 1 149 ? -2.937 -1.294 -7.007 1.00 93.62 149 SER A CA 1
ATOM 1159 C C . SER A 1 149 ? -2.977 -1.371 -8.526 1.00 93.62 149 SER A C 1
ATOM 1161 O O . SER A 1 149 ? -3.743 -2.147 -9.093 1.00 93.62 149 SER A O 1
ATOM 1163 N N . ARG A 1 150 ? -2.115 -0.586 -9.171 1.00 89.44 150 ARG A N 1
ATOM 1164 C CA . ARG A 1 150 ? -1.746 -0.722 -10.576 1.00 89.44 150 ARG A CA 1
ATOM 1165 C C . ARG A 1 150 ? -0.346 -1.304 -10.654 1.00 89.44 150 ARG A C 1
ATOM 1167 O O . ARG A 1 150 ? 0.602 -0.720 -10.122 1.00 89.44 150 ARG A O 1
ATOM 1174 N N . GLN A 1 151 ? -0.231 -2.435 -11.331 1.00 83.88 151 GLN A N 1
ATOM 1175 C CA . GLN A 1 151 ? 1.034 -3.082 -11.644 1.00 83.88 151 GLN A CA 1
ATOM 1176 C C . GLN A 1 151 ? 1.206 -3.074 -13.155 1.00 83.88 151 GLN A C 1
ATOM 1178 O O . GLN A 1 151 ? 0.336 -3.570 -13.864 1.00 83.88 151 GLN A O 1
ATOM 1183 N N . ILE A 1 152 ? 2.323 -2.527 -13.624 1.00 75.94 152 ILE A N 1
ATOM 1184 C CA . ILE A 1 152 ? 2.710 -2.603 -15.032 1.00 75.94 152 ILE A CA 1
ATOM 1185 C C . ILE A 1 152 ? 3.777 -3.682 -15.123 1.00 75.94 152 ILE A C 1
ATOM 1187 O O . ILE A 1 152 ? 4.828 -3.566 -14.487 1.00 75.94 152 ILE A O 1
ATOM 1191 N N . VAL A 1 153 ? 3.490 -4.751 -15.858 1.00 71.38 153 VAL A N 1
ATOM 1192 C CA . VAL A 1 153 ? 4.438 -5.842 -16.094 1.00 71.38 153 VAL A CA 1
ATOM 1193 C C . VAL A 1 153 ? 4.957 -5.697 -17.523 1.00 71.38 153 VAL A C 1
ATOM 1195 O O . VAL A 1 153 ? 4.149 -5.538 -18.443 1.00 71.38 153 VAL A O 1
ATOM 1198 N N . PRO A 1 154 ? 6.285 -5.730 -17.738 1.00 66.62 154 PRO A N 1
ATOM 1199 C CA . PRO A 1 154 ? 6.823 -5.674 -19.087 1.00 66.62 154 PRO A CA 1
ATOM 1200 C C . PRO A 1 154 ? 6.384 -6.927 -19.850 1.00 66.62 154 PRO A C 1
ATOM 1202 O O . PRO A 1 154 ? 6.302 -8.017 -19.274 1.00 66.62 154 PRO A O 1
ATOM 1205 N N . ALA A 1 155 ? 6.086 -6.775 -21.138 1.00 65.06 155 ALA A N 1
ATOM 1206 C CA . ALA A 1 155 ? 5.654 -7.896 -21.953 1.00 65.06 155 ALA A CA 1
ATOM 1207 C C . ALA A 1 155 ? 6.732 -8.995 -21.991 1.00 65.06 155 ALA A C 1
ATOM 1209 O O . ALA A 1 155 ? 7.924 -8.742 -22.173 1.00 65.06 155 ALA A O 1
ATOM 1210 N N . ASN A 1 156 ? 6.298 -10.243 -21.820 1.00 63.16 156 ASN A N 1
ATOM 1211 C CA . ASN A 1 156 ? 7.130 -11.439 -21.942 1.00 63.16 156 ASN A CA 1
ATOM 1212 C C . ASN A 1 156 ? 6.973 -12.139 -23.307 1.00 63.16 156 ASN A C 1
ATOM 1214 O O . ASN A 1 156 ? 7.414 -13.275 -23.473 1.00 63.16 156 ASN A O 1
ATOM 1218 N N . TYR A 1 157 ? 6.330 -11.466 -24.264 1.00 64.06 157 TYR A N 1
ATOM 1219 C CA . TYR A 1 157 ? 6.146 -11.913 -25.640 1.00 64.06 157 TYR A CA 1
ATOM 1220 C C . TYR A 1 157 ? 6.297 -10.716 -26.592 1.00 64.06 157 TYR A C 1
ATOM 1222 O O . TYR A 1 157 ? 5.949 -9.598 -26.211 1.00 64.06 157 TYR A O 1
ATOM 1230 N N . PRO A 1 158 ? 6.804 -10.927 -27.817 1.00 59.59 158 PRO A N 1
ATOM 1231 C CA . PRO A 1 158 ? 6.929 -9.861 -28.807 1.00 59.59 158 PRO A CA 1
ATOM 1232 C C . PRO A 1 158 ? 5.569 -9.316 -29.273 1.00 59.59 158 PRO A C 1
ATOM 1234 O O . PRO A 1 158 ? 4.607 -10.074 -29.395 1.00 59.59 158 PRO A O 1
ATOM 1237 N N . GLY A 1 159 ? 5.522 -8.023 -29.618 1.00 61.34 159 GLY A N 1
ATOM 1238 C CA . GLY A 1 159 ? 4.352 -7.374 -30.228 1.00 61.34 159 GLY A CA 1
ATOM 1239 C C . GLY A 1 159 ? 3.292 -6.838 -29.258 1.00 61.34 159 GLY A C 1
ATOM 1240 O O . GLY A 1 159 ? 2.234 -6.422 -29.721 1.00 61.34 159 GLY A O 1
ATOM 1241 N N . VAL A 1 160 ? 3.565 -6.836 -27.950 1.00 62.47 160 VAL A N 1
ATOM 1242 C CA . VAL A 1 160 ? 2.731 -6.203 -26.913 1.00 62.47 160 VAL A CA 1
ATOM 1243 C C . VAL A 1 160 ? 3.603 -5.210 -26.144 1.00 62.47 160 VAL A C 1
ATOM 1245 O O . VAL A 1 160 ? 4.744 -5.541 -25.816 1.00 62.47 160 VAL A O 1
ATOM 1248 N N . ASP A 1 161 ? 3.097 -4.004 -25.878 1.00 62.50 161 ASP A N 1
ATOM 1249 C CA . ASP A 1 161 ? 3.875 -2.943 -25.224 1.00 62.50 161 ASP A CA 1
ATOM 1250 C C . ASP A 1 161 ? 4.023 -3.195 -23.713 1.00 62.50 161 ASP A C 1
ATOM 1252 O O . ASP A 1 161 ? 5.138 -3.219 -23.182 1.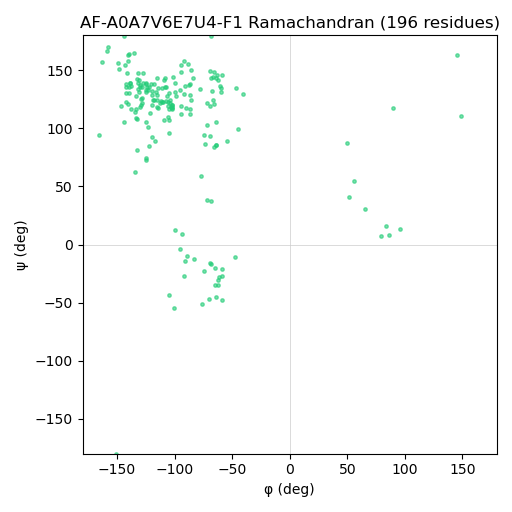00 62.50 161 ASP A O 1
ATOM 1256 N N . SER A 1 162 ? 2.919 -3.446 -23.006 1.00 67.19 162 SER A N 1
ATOM 1257 C CA . SER A 1 162 ? 2.921 -3.756 -21.572 1.00 67.19 162 SER A CA 1
ATOM 1258 C C . SER A 1 162 ? 1.603 -4.382 -21.138 1.00 67.19 162 SER A C 1
ATOM 1260 O O . SER A 1 162 ? 0.589 -4.145 -21.773 1.00 67.19 162 SER A O 1
ATOM 1262 N N . TYR A 1 163 ? 1.601 -5.122 -20.028 1.00 70.44 163 TYR A N 1
ATOM 1263 C CA . TYR A 1 163 ? 0.354 -5.547 -19.391 1.00 70.44 163 TYR A CA 1
ATOM 1264 C C . TYR A 1 163 ? 0.075 -4.674 -18.174 1.00 70.44 163 TYR A C 1
ATOM 1266 O O . TYR A 1 163 ? 0.830 -4.708 -17.192 1.00 70.44 163 TYR A O 1
ATOM 1274 N N . ASP A 1 164 ? -1.029 -3.935 -18.225 1.00 79.62 164 ASP A N 1
ATOM 1275 C CA . ASP A 1 164 ? -1.509 -3.129 -17.113 1.00 79.62 164 ASP A CA 1
ATOM 1276 C C . ASP A 1 164 ? -2.534 -3.915 -16.300 1.00 79.62 164 ASP A C 1
ATOM 1278 O O . ASP A 1 164 ? -3.650 -4.200 -16.739 1.00 79.62 164 ASP A O 1
ATOM 1282 N N . ARG A 1 165 ? -2.165 -4.256 -15.063 1.00 83.12 165 ARG A N 1
ATOM 1283 C CA . ARG A 1 165 ? -3.064 -4.918 -14.119 1.00 83.12 165 ARG A CA 1
ATOM 1284 C C . ARG A 1 165 ? -3.523 -3.933 -13.059 1.00 83.12 165 ARG A C 1
ATOM 1286 O O . ARG A 1 165 ? -2.763 -3.567 -12.161 1.00 83.12 165 ARG A O 1
ATOM 1293 N N . ASN A 1 166 ? -4.796 -3.568 -13.132 1.00 90.25 166 ASN A N 1
ATOM 1294 C CA . ASN A 1 166 ? -5.458 -2.716 -12.156 1.00 90.25 166 ASN A CA 1
ATOM 1295 C C . ASN A 1 166 ? -6.323 -3.577 -11.235 1.00 90.25 166 ASN A C 1
ATOM 1297 O O . ASN A 1 166 ? -7.237 -4.265 -11.686 1.00 90.25 166 ASN A O 1
ATOM 1301 N N . ILE A 1 167 ? -6.037 -3.539 -9.938 1.00 91.12 167 ILE A N 1
ATOM 1302 C CA . ILE A 1 167 ? -6.769 -4.275 -8.910 1.00 91.12 167 ILE A CA 1
ATOM 1303 C C . ILE A 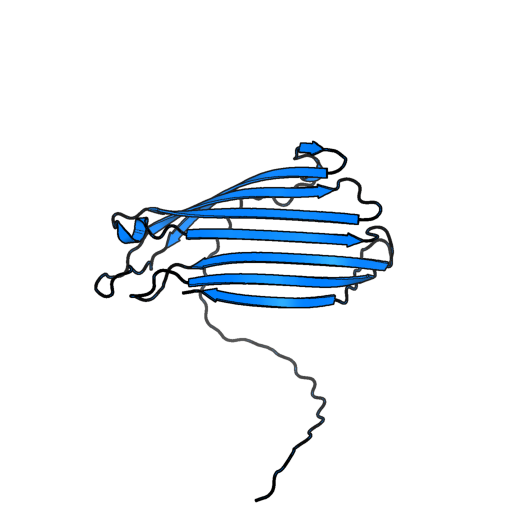1 167 ? -7.356 -3.264 -7.935 1.00 91.12 167 ILE A C 1
ATOM 1305 O O . ILE A 1 167 ? -6.636 -2.418 -7.407 1.00 91.12 167 ILE A O 1
ATOM 1309 N N . ASN A 1 168 ? -8.652 -3.376 -7.667 1.00 93.62 168 ASN A N 1
ATOM 1310 C CA . ASN A 1 168 ? -9.309 -2.680 -6.572 1.00 93.62 168 ASN A CA 1
ATOM 1311 C C . ASN A 1 168 ? -10.033 -3.694 -5.678 1.00 93.62 168 ASN A C 1
ATOM 1313 O O . ASN A 1 168 ? -10.748 -4.573 -6.158 1.00 93.62 168 ASN A O 1
ATOM 1317 N N . HIS A 1 169 ? -9.811 -3.583 -4.375 1.00 94.50 169 HIS A N 1
ATOM 1318 C CA . HIS A 1 169 ? -10.416 -4.413 -3.349 1.00 94.50 169 HIS A CA 1
ATOM 1319 C C . HIS A 1 169 ? -11.104 -3.507 -2.334 1.00 94.50 169 HIS A C 1
ATOM 1321 O O . HIS A 1 169 ? -10.433 -2.883 -1.515 1.00 94.50 169 HIS A O 1
ATOM 1327 N N . ALA A 1 170 ? -12.431 -3.459 -2.378 1.00 94.69 170 ALA A N 1
ATOM 1328 C CA . ALA A 1 170 ? -13.244 -2.709 -1.432 1.00 94.69 170 ALA A CA 1
ATOM 1329 C C . ALA A 1 170 ? -13.883 -3.675 -0.431 1.00 94.69 170 ALA A C 1
ATOM 1331 O O . ALA A 1 170 ? -14.587 -4.604 -0.818 1.00 94.69 170 ALA A O 1
ATOM 1332 N N . GLU A 1 171 ? -13.665 -3.461 0.860 1.00 95.56 171 GLU A N 1
ATOM 1333 C CA . GLU A 1 171 ? -14.123 -4.338 1.934 1.00 95.56 171 GLU A CA 1
ATOM 1334 C C . GLU A 1 171 ? -14.896 -3.546 2.988 1.00 95.56 171 GLU A C 1
ATOM 1336 O O . GLU A 1 171 ? -14.512 -2.451 3.398 1.00 95.56 171 GLU A O 1
ATOM 1341 N N . VAL A 1 172 ? -15.984 -4.127 3.478 1.00 96.56 172 VAL A N 1
ATOM 1342 C CA . VAL A 1 172 ? -16.698 -3.643 4.657 1.00 96.56 172 VAL A CA 1
ATOM 1343 C C . VAL A 1 172 ? -16.950 -4.812 5.591 1.00 96.56 172 VAL A C 1
ATOM 1345 O O . VAL A 1 172 ? -17.301 -5.906 5.154 1.00 96.56 172 VAL A O 1
ATOM 1348 N N . GLY A 1 173 ? -16.792 -4.609 6.893 1.00 95.50 173 GLY A N 1
ATOM 1349 C CA . GLY A 1 173 ? -17.019 -5.691 7.840 1.00 95.50 173 GLY A CA 1
ATOM 1350 C C . GLY A 1 173 ? -17.308 -5.236 9.253 1.00 95.50 173 GLY A C 1
ATOM 1351 O O . GLY A 1 173 ? -17.100 -4.081 9.623 1.00 95.50 173 GLY A O 1
ATOM 1352 N N . LEU A 1 174 ? -17.789 -6.180 10.052 1.00 95.94 174 LEU A N 1
ATOM 1353 C CA . LEU A 1 174 ? -17.936 -6.033 11.494 1.00 95.94 174 LEU A CA 1
ATOM 1354 C C . LEU A 1 174 ? -16.692 -6.598 12.175 1.00 95.94 174 LEU A C 1
ATOM 1356 O O . LEU A 1 174 ? -16.010 -7.455 11.627 1.00 95.94 174 LEU A O 1
ATOM 1360 N N . GLN A 1 175 ? -16.383 -6.121 13.373 1.00 93.81 175 GLN A N 1
ATOM 1361 C CA . GLN A 1 175 ? -15.289 -6.633 14.192 1.00 93.81 175 GLN A CA 1
ATOM 1362 C C . GLN A 1 175 ?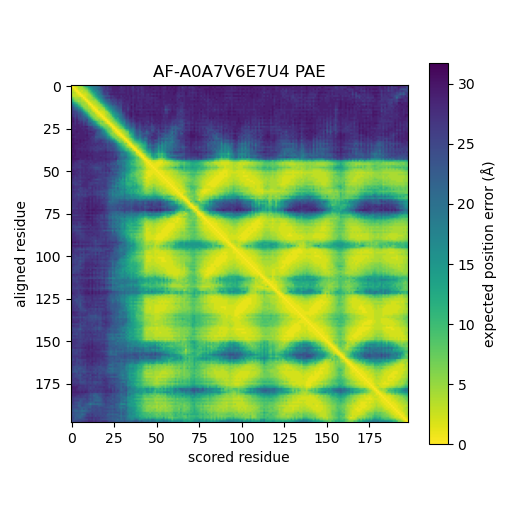 -15.783 -6.840 15.619 1.00 93.81 175 GLN A C 1
ATOM 1364 O O . GLN A 1 175 ? -16.314 -5.917 16.233 1.00 93.81 175 GLN A O 1
ATOM 1369 N N . ILE A 1 176 ? -15.570 -8.040 16.150 1.00 93.44 176 ILE A N 1
ATOM 1370 C CA . ILE A 1 176 ? -15.856 -8.413 17.532 1.00 93.44 176 ILE A CA 1
ATOM 1371 C C . ILE A 1 176 ? -14.523 -8.723 18.218 1.00 93.44 176 ILE A C 1
ATOM 1373 O O . ILE A 1 176 ? -13.795 -9.625 17.806 1.00 93.44 176 ILE A O 1
ATOM 1377 N N . LYS A 1 177 ? -14.195 -7.945 19.248 1.00 93.75 177 LYS A N 1
ATOM 1378 C CA . LYS A 1 177 ? -12.899 -7.897 19.935 1.00 93.75 177 LYS A CA 1
ATOM 1379 C C . LYS A 1 177 ? -13.084 -8.128 21.440 1.00 93.75 177 LYS A C 1
ATOM 1381 O O . LYS A 1 177 ? -13.009 -7.174 22.222 1.00 93.75 177 LYS A O 1
ATOM 1386 N N . PRO A 1 178 ? -13.380 -9.359 21.888 1.00 89.56 178 PRO A N 1
ATOM 1387 C CA . PRO A 1 178 ? -13.496 -9.635 23.314 1.00 89.56 178 PRO A CA 1
ATOM 1388 C C . PRO A 1 178 ? -12.150 -9.407 24.025 1.00 89.56 178 PRO A C 1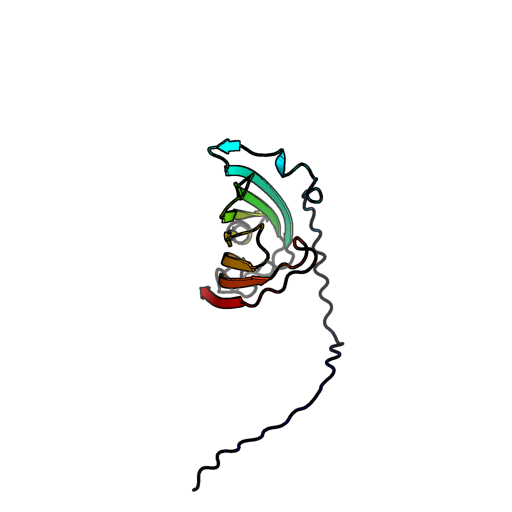
ATOM 1390 O O . PRO A 1 178 ? -11.082 -9.642 23.460 1.00 89.56 178 PRO A O 1
ATOM 1393 N N . GLY A 1 179 ? -12.196 -8.931 25.272 1.00 84.12 179 GLY A N 1
ATOM 1394 C CA . GLY A 1 179 ? -11.012 -8.849 26.137 1.00 84.12 179 GLY A CA 1
ATOM 1395 C C . GLY A 1 179 ? -9.914 -7.882 25.675 1.00 84.12 179 GLY A C 1
ATOM 1396 O O . GLY A 1 179 ? -8.742 -8.140 25.925 1.00 84.12 179 GLY A O 1
ATOM 1397 N N . GLY A 1 180 ? -10.259 -6.791 24.984 1.00 76.19 180 GLY A N 1
ATOM 1398 C CA . GLY A 1 180 ? -9.275 -5.779 24.572 1.00 76.19 180 GLY A CA 1
ATOM 1399 C C . GLY A 1 180 ? -8.516 -6.106 23.282 1.00 76.19 180 GLY A C 1
ATOM 1400 O O . GLY A 1 180 ? -7.512 -5.462 22.993 1.00 76.19 180 GLY A O 1
ATOM 1401 N N . GLY A 1 181 ? -9.003 -7.068 22.487 1.00 81.00 181 GLY A N 1
ATOM 1402 C CA . GLY A 1 181 ? -8.510 -7.323 21.128 1.00 81.00 181 GLY A CA 1
ATOM 1403 C C . GLY A 1 181 ? -7.448 -8.413 20.994 1.00 81.00 181 GLY A C 1
ATOM 1404 O O . GLY A 1 181 ? -6.852 -8.527 19.928 1.00 81.00 181 GLY A O 1
ATOM 1405 N N . ALA A 1 182 ? -7.232 -9.236 22.026 1.00 87.31 182 ALA A N 1
ATOM 1406 C CA . ALA A 1 182 ? -6.382 -10.430 21.924 1.00 87.31 182 ALA A CA 1
ATOM 1407 C C . ALA A 1 182 ? -6.924 -11.455 20.908 1.00 87.31 182 ALA A C 1
ATOM 1409 O O . ALA A 1 182 ? -6.160 -12.161 20.256 1.00 87.31 182 ALA A O 1
ATOM 1410 N N . LEU A 1 183 ? -8.249 -11.503 20.756 1.00 87.75 183 LEU A N 1
ATOM 1411 C CA . LEU A 1 183 ? -8.948 -12.222 19.699 1.00 87.75 183 LEU A CA 1
ATOM 1412 C C . LEU A 1 183 ? -9.784 -11.218 18.903 1.00 87.75 183 LEU A C 1
ATOM 1414 O O . LEU A 1 183 ? -10.434 -10.350 19.489 1.00 87.75 183 LEU A O 1
ATOM 1418 N N . VAL A 1 184 ? -9.792 -11.358 17.579 1.00 91.00 184 VAL A N 1
ATOM 1419 C CA . VAL A 1 184 ? -10.636 -10.564 16.683 1.00 91.00 184 VAL A CA 1
ATOM 1420 C C . VAL A 1 184 ? -11.406 -11.509 15.770 1.00 91.00 184 VAL A C 1
ATOM 1422 O O . VAL A 1 184 ? -10.807 -12.283 15.030 1.00 91.00 184 VAL A O 1
ATOM 1425 N N . ILE A 1 185 ? -12.735 -11.430 15.814 1.00 93.06 185 ILE A N 1
ATOM 1426 C CA . ILE A 1 185 ? -13.635 -12.099 14.870 1.00 93.06 185 ILE A CA 1
ATOM 1427 C C . ILE A 1 185 ? -14.183 -11.018 13.945 1.00 93.06 185 ILE A C 1
ATOM 1429 O O . ILE A 1 185 ? -14.819 -10.080 14.422 1.00 93.06 185 ILE A O 1
ATOM 1433 N N . ALA A 1 186 ? -13.930 -11.121 12.642 1.00 94.56 186 ALA A N 1
ATOM 1434 C CA . ALA A 1 186 ? -14.266 -10.060 11.699 1.00 94.56 186 ALA A CA 1
ATOM 1435 C C . ALA A 1 186 ? -14.984 -10.590 10.448 1.00 94.56 186 ALA A C 1
ATOM 1437 O O . ALA A 1 186 ? -14.329 -10.815 9.434 1.00 94.56 186 ALA A O 1
ATOM 1438 N N . PRO A 1 187 ? -16.309 -10.833 10.497 1.00 93.88 187 PRO A N 1
ATOM 1439 C CA . PRO A 1 187 ? -17.055 -11.142 9.286 1.00 93.88 187 PRO A CA 1
ATOM 1440 C C . PRO A 1 187 ? -17.107 -9.902 8.385 1.00 93.88 187 PRO A C 1
ATOM 1442 O O . PRO A 1 187 ? -17.435 -8.801 8.840 1.00 93.88 187 PRO A O 1
ATOM 1445 N N . SER A 1 188 ? -16.805 -10.087 7.105 1.00 96.06 188 SER A N 1
ATOM 1446 C CA . SER A 1 188 ? -16.756 -9.010 6.121 1.00 96.06 188 SER A CA 1
ATOM 1447 C C . SER A 1 188 ? -17.322 -9.432 4.770 1.00 96.06 188 SER A C 1
ATOM 1449 O O . SER A 1 188 ? -17.509 -10.615 4.480 1.00 96.06 188 SER A O 1
ATOM 1451 N N . TYR A 1 189 ? -17.633 -8.426 3.961 1.00 96.38 189 TYR A N 1
ATOM 1452 C CA . TYR A 1 189 ? -17.973 -8.555 2.558 1.00 96.38 189 TYR A CA 1
ATOM 1453 C C . TYR A 1 189 ? -16.963 -7.754 1.745 1.00 96.38 189 TYR A C 1
ATOM 1455 O O . TYR A 1 189 ? -16.691 -6.594 2.062 1.00 96.38 189 TYR A O 1
ATOM 1463 N N . ALA A 1 190 ? -16.429 -8.369 0.695 1.00 95.38 190 ALA A N 1
ATOM 1464 C CA . ALA A 1 190 ? -15.426 -7.762 -0.161 1.00 95.38 190 ALA A CA 1
ATOM 1465 C C . ALA A 1 190 ? -15.868 -7.781 -1.624 1.00 95.38 190 ALA A C 1
ATOM 1467 O O . ALA A 1 190 ? -16.377 -8.784 -2.128 1.00 95.38 190 ALA A O 1
ATOM 1468 N N . PHE A 1 191 ? -15.620 -6.673 -2.307 1.00 93.31 191 PHE A N 1
ATOM 1469 C CA . PHE A 1 191 ? -15.769 -6.519 -3.739 1.00 93.31 191 PHE A CA 1
ATOM 1470 C C . PHE A 1 191 ? -14.381 -6.454 -4.369 1.00 93.31 191 PHE A C 1
ATOM 1472 O O . PHE A 1 191 ? -13.559 -5.622 -3.993 1.00 93.31 191 PHE A O 1
ATOM 1479 N N . ASN A 1 192 ? -14.120 -7.353 -5.315 1.00 93.62 192 ASN A N 1
ATOM 1480 C CA . ASN A 1 192 ? -12.848 -7.428 -6.020 1.00 93.62 192 ASN A CA 1
ATOM 1481 C C . ASN A 1 192 ? -13.081 -7.050 -7.476 1.00 93.62 192 ASN A C 1
ATOM 1483 O O . ASN A 1 192 ? -13.866 -7.699 -8.168 1.00 93.62 192 ASN A O 1
ATOM 1487 N N . PHE A 1 193 ? -12.376 -6.027 -7.932 1.00 89.62 193 PHE A N 1
ATOM 1488 C CA . PHE A 1 193 ? -12.345 -5.614 -9.321 1.00 89.62 193 PHE A CA 1
ATOM 1489 C C . PHE A 1 193 ? -10.933 -5.813 -9.865 1.00 89.62 193 PHE A C 1
ATOM 1491 O O . PHE A 1 193 ? -9.958 -5.370 -9.260 1.00 89.62 193 PHE A O 1
ATOM 1498 N N . ALA A 1 194 ? -10.830 -6.500 -10.998 1.00 89.06 194 ALA A N 1
ATOM 1499 C CA . ALA A 1 194 ? -9.582 -6.694 -11.717 1.00 89.06 194 ALA A CA 1
ATOM 1500 C C . ALA A 1 194 ? -9.807 -6.319 -13.181 1.00 89.06 194 ALA A C 1
ATOM 1502 O O . ALA A 1 194 ? -10.638 -6.930 -13.852 1.00 89.06 194 ALA A O 1
ATOM 1503 N N . LEU A 1 195 ? -9.073 -5.311 -13.645 1.00 86.81 195 LEU A N 1
ATOM 1504 C CA . LEU A 1 195 ? -9.053 -4.877 -15.035 1.00 86.81 195 LEU A CA 1
ATOM 1505 C C . LEU A 1 195 ? -7.664 -5.142 -15.612 1.00 86.81 195 LEU A C 1
ATOM 1507 O O . LEU A 1 195 ? -6.653 -4.848 -14.969 1.00 86.81 195 LEU A O 1
ATOM 1511 N N . TYR A 1 196 ? -7.660 -5.699 -16.815 1.00 81.50 196 TYR A N 1
ATOM 1512 C CA . TYR A 1 196 ? -6.482 -5.927 -17.634 1.00 81.50 196 TYR A CA 1
ATOM 1513 C C . TYR A 1 196 ? -6.593 -4.980 -18.824 1.00 81.50 196 TYR A C 1
ATOM 1515 O O . TYR A 1 196 ? -7.630 -4.994 -19.490 1.00 81.50 196 TYR A O 1
ATOM 1523 N N . ASP A 1 197 ? -5.588 -4.132 -19.006 1.00 73.56 197 ASP A N 1
ATOM 1524 C CA . ASP A 1 197 ? -5.466 -3.238 -20.159 1.00 73.56 197 ASP A CA 1
ATOM 1525 C C . ASP A 1 197 ? -4.221 -3.640 -20.964 1.00 73.56 197 ASP A C 1
ATOM 1527 O O . ASP A 1 197 ? -3.219 -4.066 -20.366 1.00 73.56 197 ASP A O 1
ATOM 1531 N N . ASP A 1 198 ? -4.338 -3.539 -22.289 1.00 61.97 198 ASP A N 1
ATOM 1532 C CA . ASP A 1 198 ? -3.313 -3.895 -23.285 1.00 61.97 198 ASP A CA 1
ATOM 1533 C C . ASP A 1 198 ? -2.667 -2.634 -23.887 1.00 61.97 198 ASP A C 1
ATOM 1535 O O . ASP A 1 198 ? -3.402 -1.647 -24.140 1.00 61.97 198 ASP A O 1
#

Solvent-accessible surface area (backbone atoms only — not comparable to full-atom values): 11404 Å² total; per-residue (Å²): 137,85,87,81,90,84,88,81,93,75,93,76,94,73,88,83,84,86,78,89,87,82,91,74,82,74,80,74,78,75,70,56,88,63,66,73,86,52,94,53,64,87,70,58,53,52,76,55,98,63,31,35,38,32,75,49,74,46,68,46,79,54,72,45,74,69,42,46,31,60,50,77,87,48,70,76,37,60,30,40,33,39,34,41,30,50,33,41,36,38,36,45,79,78,56,68,55,55,37,46,42,36,38,40,36,41,33,44,35,45,40,51,46,96,46,68,67,61,35,65,67,53,35,68,30,39,40,37,38,40,38,41,32,34,33,73,85,43,47,63,30,38,36,44,35,37,38,39,38,38,44,54,43,77,27,85,50,59,71,43,82,41,42,36,40,39,37,38,41,41,35,41,31,42,35,39,19,59,90,86,51,85,46,75,51,63,65,66,53,74,48,78,46,78,48,81,47,120

pLDDT: mean 74.66, std 23.43, range [25.02, 97.38]

Sequence (198 aa):
MKEKVFWSCGVRLFWVVVLLGSFFDLAHAQVGLQLPPTRDDDVRGIRYKGLVFVPYLGFEGGYNSNLFRTAPEEGIVGAGVLGVTPGLKLTNETPNIVKMKWEASGTIYKYFSDNATAREQGLFGVSSGLRAEFLPKSVVGFFVADQFSRQIVPANYPGVDSYDRNINHAEVGLQIKPGGGALVIAPSYAFNFALYDD

Mean predicted aligned error: 13.48 Å

Nearest PDB structures (foldseek):
  6z99-assembly1_A  TM=3.474E-01  e=2.222E+00  Pseudomonas aeruginosa PAO1
  6fom-assembly1_A  TM=3.431E-01  e=2.454E+00  Pseudomonas aeruginosa PAO1
  6z8q-assembly2_B  TM=3.209E-01  e=2.710E+00  Pseudomonas aeruginosa PAO1
  6z9y-assembly2_B  TM=3.208E-01  e=3.305E+00  Pseudomonas aeruginosa PAO1
  1bxw-assembly1_A  TM=2.422E-01  e=4.031E+00  Escherichia coli BL21(DE3)